Protein AF-A0A353F887-F1 (afdb_monomer_lite)

Radius of gyration: 24.6 Å; chains: 1; bounding box: 54×35×69 Å

Structure (mmCIF, N/CA/C/O backbone):
data_AF-A0A353F887-F1
#
_entry.id   AF-A0A353F887-F1
#
loop_
_atom_site.group_PDB
_atom_site.id
_atom_site.t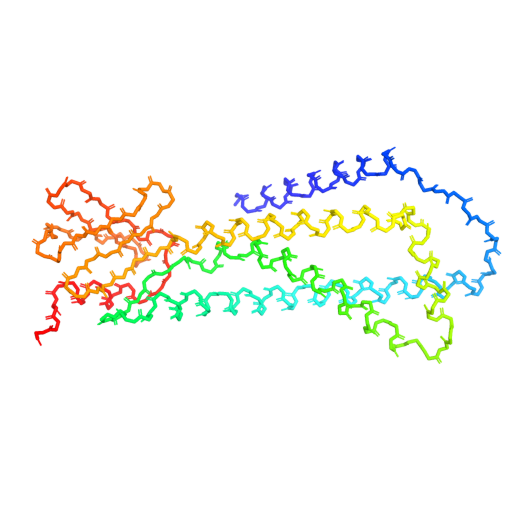ype_symbol
_atom_site.label_atom_id
_atom_site.label_alt_id
_atom_site.label_comp_id
_atom_site.label_asym_id
_atom_site.label_entity_id
_atom_site.label_seq_id
_atom_site.pdbx_PDB_ins_code
_atom_site.Cartn_x
_atom_site.Cartn_y
_atom_site.Cartn_z
_atom_site.occupancy
_atom_site.B_iso_or_equiv
_atom_site.auth_seq_id
_atom_site.auth_comp_id
_atom_site.auth_asym_id
_atom_site.auth_atom_id
_atom_site.pdbx_PDB_model_num
ATOM 1 N N . MET A 1 1 ? -15.665 11.748 -8.768 1.00 50.41 1 MET A N 1
ATOM 2 C CA . MET A 1 1 ? -15.030 12.959 -9.346 1.00 50.41 1 MET A CA 1
ATOM 3 C C . MET A 1 1 ? -13.673 13.249 -8.703 1.00 50.41 1 MET A C 1
ATOM 5 O O . MET A 1 1 ? -12.724 13.482 -9.437 1.00 50.41 1 MET A O 1
ATOM 9 N N . GLN A 1 2 ? -13.560 13.148 -7.373 1.00 61.44 2 GLN A N 1
ATOM 10 C CA . GLN A 1 2 ? -12.305 13.320 -6.625 1.00 61.44 2 GLN A CA 1
ATOM 11 C C . GLN A 1 2 ? -11.160 12.409 -7.107 1.00 61.44 2 GLN A C 1
ATOM 13 O O . GLN A 1 2 ? -10.093 12.909 -7.430 1.00 61.44 2 GLN A O 1
ATOM 18 N N . PHE A 1 3 ? -11.417 11.113 -7.309 1.00 49.72 3 PHE A N 1
ATOM 19 C CA . PHE A 1 3 ? -10.414 10.167 -7.823 1.00 49.72 3 PHE A CA 1
ATOM 20 C C . PHE A 1 3 ? -9.826 10.556 -9.196 1.00 49.72 3 PHE A C 1
ATOM 22 O O . PHE A 1 3 ? -8.629 10.440 -9.434 1.00 49.72 3 PHE A O 1
ATOM 29 N N . ILE A 1 4 ? -10.661 11.070 -10.108 1.00 66.38 4 ILE A N 1
ATOM 30 C CA . ILE A 1 4 ? -10.207 11.528 -11.432 1.00 66.38 4 ILE A CA 1
ATOM 31 C C . ILE A 1 4 ? -9.317 12.767 -11.281 1.00 66.38 4 ILE A C 1
ATOM 33 O O . ILE A 1 4 ? -8.284 12.864 -11.939 1.00 66.38 4 ILE A O 1
ATOM 37 N N . LEU A 1 5 ? -9.692 13.694 -10.396 1.00 72.25 5 LEU A N 1
ATOM 38 C CA . LEU A 1 5 ? -8.892 14.881 -10.095 1.00 72.25 5 LEU A CA 1
ATOM 39 C C . LEU A 1 5 ? -7.552 14.519 -9.446 1.00 72.25 5 LEU A C 1
ATOM 41 O O . LEU A 1 5 ? -6.541 15.104 -9.819 1.00 72.25 5 LEU A O 1
ATOM 45 N N . GLU A 1 6 ? -7.516 13.532 -8.551 1.00 55.97 6 GLU A N 1
ATOM 46 C CA . GLU A 1 6 ? -6.281 13.025 -7.939 1.00 55.97 6 GLU A CA 1
ATOM 47 C C . GLU A 1 6 ? -5.348 12.392 -8.980 1.00 55.97 6 GLU A C 1
ATOM 49 O O . GLU A 1 6 ? -4.155 12.692 -8.992 1.00 55.97 6 GLU A O 1
ATOM 54 N N . ILE A 1 7 ? -5.881 11.599 -9.920 1.00 60.25 7 ILE A N 1
ATOM 55 C CA . ILE A 1 7 ? -5.097 11.042 -11.035 1.00 60.25 7 ILE A CA 1
ATOM 56 C C . ILE A 1 7 ? -4.548 12.154 -11.933 1.00 60.25 7 ILE A C 1
ATOM 58 O O . ILE A 1 7 ? -3.373 12.126 -12.302 1.00 60.25 7 ILE A O 1
ATOM 62 N N . ILE A 1 8 ? -5.377 13.141 -12.283 1.00 69.38 8 ILE A N 1
ATOM 63 C CA . ILE A 1 8 ? -4.957 14.279 -13.109 1.00 69.38 8 ILE A CA 1
ATOM 64 C C . ILE A 1 8 ? -3.878 15.091 -12.383 1.00 69.38 8 ILE A C 1
ATOM 66 O O . ILE A 1 8 ? -2.863 15.434 -12.988 1.00 69.38 8 ILE A O 1
ATOM 70 N N . ALA A 1 9 ? -4.048 15.358 -11.087 1.00 68.56 9 ALA A N 1
ATOM 71 C CA . ALA A 1 9 ? -3.072 16.074 -10.274 1.00 68.56 9 ALA A CA 1
ATOM 72 C C . ALA A 1 9 ? -1.744 15.309 -10.184 1.00 68.56 9 ALA A C 1
ATOM 74 O O . ALA A 1 9 ? -0.689 15.893 -10.429 1.00 68.56 9 ALA A O 1
ATOM 75 N N . LEU A 1 10 ? -1.783 13.997 -9.928 1.00 64.12 10 LEU A N 1
ATOM 76 C CA . LEU A 1 10 ? -0.599 13.133 -9.942 1.00 64.12 10 LEU A CA 1
ATOM 77 C C . LEU A 1 10 ? 0.089 13.136 -11.310 1.00 64.12 10 LEU A C 1
ATOM 79 O O . LEU A 1 10 ? 1.316 13.199 -11.376 1.00 64.12 10 LEU A O 1
ATOM 83 N N . PHE A 1 11 ? -0.677 13.132 -12.403 1.00 61.31 11 PHE A N 1
ATOM 84 C CA . PHE A 1 11 ? -0.137 13.228 -13.757 1.00 61.31 11 PHE A CA 1
ATOM 85 C C . PHE A 1 11 ? 0.553 14.577 -14.010 1.00 61.31 11 PHE A C 1
ATOM 87 O O . PHE A 1 11 ? 1.660 14.605 -14.546 1.00 61.31 11 PHE A O 1
ATOM 94 N N . PHE A 1 12 ? -0.037 15.695 -13.578 1.00 66.19 12 PHE A N 1
ATOM 95 C CA . PHE A 1 12 ? 0.594 17.015 -13.682 1.00 66.19 12 PHE A CA 1
ATOM 96 C C . PHE A 1 12 ? 1.849 17.136 -12.816 1.00 66.19 12 PHE A C 1
ATOM 98 O O . PHE A 1 12 ? 2.869 17.625 -13.301 1.00 66.19 12 PHE A O 1
ATOM 105 N N . ILE A 1 13 ? 1.811 16.649 -11.572 1.00 70.31 13 ILE A N 1
ATOM 106 C CA . ILE A 1 13 ? 2.985 16.586 -10.690 1.00 70.31 13 ILE A CA 1
ATOM 107 C C . ILE A 1 13 ? 4.083 15.755 -11.356 1.00 70.31 13 ILE A C 1
ATOM 109 O O . ILE A 1 13 ? 5.229 16.193 -11.415 1.00 70.31 13 ILE A O 1
ATOM 113 N N . PHE A 1 14 ? 3.735 14.605 -11.936 1.00 69.94 14 PHE A N 1
ATOM 114 C CA . PHE A 1 14 ? 4.667 13.773 -12.688 1.00 69.94 14 PHE A CA 1
ATOM 115 C C . PHE A 1 14 ? 5.268 14.509 -13.893 1.00 69.94 14 PHE A C 1
ATOM 117 O O . PHE A 1 14 ? 6.478 14.435 -14.104 1.00 69.94 14 PHE A O 1
ATOM 124 N N . LEU A 1 15 ? 4.470 15.247 -14.671 1.00 59.62 15 LEU A N 1
ATOM 125 C CA . LEU A 1 15 ? 4.969 16.036 -15.802 1.00 59.62 15 LEU A CA 1
ATOM 126 C C . LEU A 1 15 ? 5.915 17.157 -15.357 1.00 59.62 15 LEU A C 1
ATOM 128 O O . LEU A 1 15 ? 6.979 17.324 -15.955 1.00 59.62 15 LEU A O 1
ATOM 132 N N . LEU A 1 16 ? 5.559 17.898 -14.304 1.00 68.31 16 LEU A N 1
ATOM 133 C CA . LEU A 1 16 ? 6.393 18.962 -13.739 1.00 68.31 16 LEU A CA 1
ATOM 134 C C . LEU A 1 16 ? 7.707 18.405 -13.201 1.00 68.31 16 LEU A C 1
ATOM 136 O O . LEU A 1 16 ? 8.778 18.928 -13.503 1.00 68.31 16 LEU A O 1
ATOM 140 N N . PHE A 1 17 ? 7.626 17.306 -12.459 1.00 62.53 17 PHE A N 1
ATOM 141 C CA . PHE A 1 17 ? 8.780 16.620 -11.911 1.00 62.53 17 PHE A CA 1
ATOM 142 C C . PHE A 1 17 ? 9.684 16.079 -13.024 1.00 62.53 17 PHE A C 1
ATOM 144 O O . PHE A 1 17 ? 10.882 16.345 -13.035 1.00 62.53 17 PHE A O 1
ATOM 151 N N . ARG A 1 18 ? 9.113 15.424 -14.042 1.00 58.19 18 ARG A N 1
ATOM 152 C CA . ARG A 1 18 ? 9.843 14.983 -15.237 1.00 58.19 18 ARG A CA 1
ATOM 153 C C . ARG A 1 18 ? 10.563 16.150 -15.912 1.00 58.19 18 ARG A C 1
ATOM 155 O O . ARG A 1 18 ? 11.731 16.017 -16.268 1.00 58.19 18 ARG A O 1
ATOM 162 N N . GLN A 1 19 ? 9.889 17.283 -16.085 1.00 64.44 19 GLN A N 1
ATOM 163 C CA . GLN A 1 19 ? 10.471 18.461 -16.724 1.00 64.44 19 GLN A CA 1
ATOM 164 C C . GLN A 1 19 ? 11.599 19.076 -15.883 1.00 64.44 19 GLN A C 1
ATOM 166 O O . GLN A 1 19 ? 12.626 19.471 -16.435 1.00 64.44 19 GLN A O 1
ATOM 171 N N . ALA A 1 20 ? 11.427 19.136 -14.561 1.00 63.69 20 ALA A N 1
ATOM 172 C CA . ALA A 1 20 ? 12.451 19.593 -13.628 1.00 63.69 20 ALA A CA 1
ATOM 173 C C . ALA A 1 20 ? 13.696 18.701 -13.696 1.00 63.69 20 ALA A C 1
ATOM 175 O O . ALA A 1 20 ? 14.810 19.211 -13.790 1.00 63.69 20 ALA A O 1
ATOM 176 N N . VAL A 1 21 ? 13.507 17.382 -13.750 1.00 55.22 21 VAL A N 1
ATOM 177 C CA . VAL A 1 21 ? 14.604 16.417 -13.862 1.00 55.22 21 VAL A CA 1
ATOM 178 C C . VAL A 1 21 ? 15.333 16.542 -15.203 1.00 55.22 21 VAL A C 1
ATOM 180 O O . VAL A 1 21 ? 16.558 16.595 -15.215 1.00 55.22 21 VAL A O 1
ATOM 183 N N . ILE A 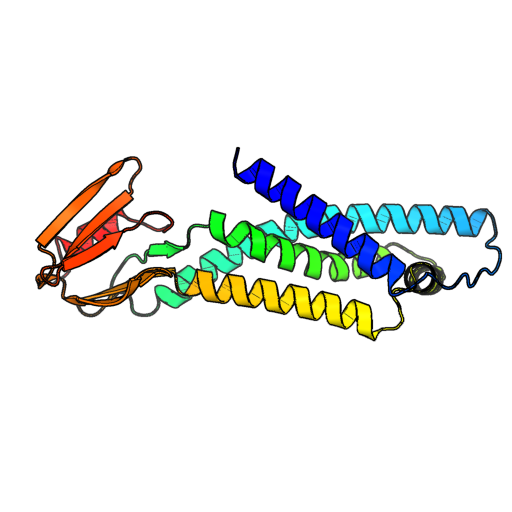1 22 ? 14.611 16.679 -16.323 1.00 59.19 22 ILE A N 1
ATOM 184 C CA . ILE A 1 22 ? 15.220 16.891 -17.652 1.00 59.19 22 ILE A CA 1
ATOM 185 C C . ILE A 1 22 ? 16.049 18.183 -17.689 1.00 59.19 22 ILE A C 1
ATOM 187 O O . ILE A 1 22 ? 17.116 18.214 -18.297 1.00 59.19 22 ILE A O 1
ATOM 191 N N . ARG A 1 23 ? 15.570 19.259 -17.051 1.00 61.72 23 ARG A N 1
ATOM 192 C CA . ARG A 1 23 ? 16.289 20.542 -16.999 1.00 61.72 23 ARG A CA 1
ATOM 193 C C . ARG A 1 23 ? 17.506 20.499 -16.083 1.00 61.72 23 ARG A C 1
ATOM 195 O O . ARG A 1 23 ? 18.534 21.067 -16.432 1.00 61.72 23 ARG A O 1
ATOM 202 N N . ALA A 1 24 ? 17.385 19.856 -14.926 1.00 59.06 24 ALA A N 1
ATOM 203 C CA . ALA A 1 24 ? 18.481 19.725 -13.973 1.00 59.06 24 ALA A CA 1
ATOM 204 C C . ALA A 1 24 ? 19.590 18.796 -14.496 1.00 59.06 24 ALA A C 1
ATOM 206 O O . ALA A 1 24 ? 20.756 18.986 -14.158 1.00 59.06 24 ALA A O 1
ATOM 207 N N . PHE A 1 25 ? 19.237 17.825 -15.345 1.00 51.94 25 PHE A N 1
ATOM 208 C CA . PHE A 1 25 ? 20.151 16.803 -15.854 1.00 51.94 25 PHE A CA 1
ATOM 209 C C . PHE A 1 25 ? 19.965 16.615 -17.365 1.00 51.94 25 PHE A C 1
ATOM 211 O O . PHE A 1 25 ? 19.293 15.675 -17.800 1.00 51.94 25 PHE A O 1
ATOM 218 N N . PRO A 1 26 ? 20.537 17.512 -18.190 1.00 54.22 26 PRO A N 1
ATOM 219 C CA . PRO A 1 26 ? 20.438 17.402 -19.637 1.00 54.22 26 PRO A CA 1
ATOM 220 C C . PRO A 1 26 ? 21.093 16.102 -20.114 1.00 54.22 26 PRO A C 1
ATOM 222 O O . PRO A 1 26 ? 22.211 15.765 -19.721 1.00 54.22 26 PRO A O 1
ATOM 225 N N . VAL A 1 27 ? 20.386 15.372 -20.979 1.00 53.34 27 VAL A N 1
ATOM 226 C CA . VAL A 1 27 ? 20.879 14.138 -21.599 1.00 53.34 27 VAL A CA 1
ATOM 227 C C . VAL A 1 27 ? 22.170 14.462 -22.350 1.00 53.34 27 VAL A C 1
ATOM 229 O O . VAL A 1 27 ? 22.150 15.223 -23.319 1.00 53.34 27 VAL A O 1
ATOM 232 N N . LYS A 1 28 ? 23.305 13.911 -21.906 1.00 53.56 28 LYS A N 1
ATOM 233 C CA . LYS A 1 28 ? 24.560 14.026 -22.655 1.00 53.56 28 LYS A CA 1
ATOM 234 C C . LYS A 1 28 ? 24.379 13.286 -23.976 1.00 53.56 28 LYS A C 1
ATOM 236 O O . LYS A 1 28 ? 24.110 12.089 -23.982 1.00 53.56 28 LYS A O 1
ATOM 241 N N . ALA A 1 29 ? 24.518 14.001 -25.087 1.00 50.59 29 ALA A N 1
ATOM 242 C CA . ALA A 1 29 ? 24.505 13.421 -26.421 1.00 50.59 29 ALA A CA 1
ATOM 243 C C . ALA A 1 29 ? 25.798 12.618 -26.646 1.00 50.59 29 ALA A C 1
ATOM 245 O O . ALA A 1 29 ? 26.725 13.081 -27.301 1.00 50.59 29 ALA A O 1
ATOM 246 N N . VAL A 1 30 ? 25.888 11.425 -26.061 1.00 52.69 30 VAL A N 1
ATOM 247 C CA . VAL A 1 30 ? 26.932 10.454 -26.398 1.00 52.69 30 VAL A CA 1
ATOM 248 C C . VAL A 1 30 ? 26.388 9.652 -27.575 1.00 52.69 30 VAL A C 1
ATOM 250 O O . VAL A 1 30 ? 25.671 8.671 -27.414 1.00 52.69 30 VAL A O 1
ATOM 253 N N . GLY A 1 31 ? 26.601 10.179 -28.778 1.00 52.19 31 GLY A N 1
ATOM 254 C CA . GLY A 1 31 ? 26.111 9.584 -30.014 1.00 52.19 31 GLY A CA 1
ATOM 255 C C . GLY A 1 31 ? 27.237 8.893 -30.760 1.00 52.19 31 GLY A C 1
ATOM 256 O O . GLY A 1 31 ? 27.893 9.529 -31.579 1.00 52.19 31 GLY A O 1
ATOM 257 N N . LEU A 1 32 ? 27.427 7.592 -30.537 1.00 57.34 32 LEU A N 1
ATOM 258 C CA . LEU A 1 32 ? 27.895 6.761 -31.643 1.00 57.34 32 LEU A CA 1
ATOM 259 C C . LEU A 1 32 ? 26.677 6.552 -32.557 1.00 57.34 32 LEU A C 1
ATOM 261 O O . LEU A 1 32 ? 25.612 6.181 -32.055 1.00 57.34 32 LEU A O 1
ATOM 265 N N . PRO A 1 33 ? 26.769 6.831 -33.867 1.00 61.47 33 PRO A N 1
ATOM 266 C CA . PRO A 1 33 ? 25.673 6.541 -34.777 1.00 61.47 33 PRO A CA 1
ATOM 267 C C . PRO A 1 33 ? 25.436 5.027 -34.778 1.00 61.47 33 PRO A C 1
ATOM 269 O O . PRO A 1 33 ? 26.279 4.250 -35.224 1.00 61.47 33 PRO A O 1
ATOM 272 N N . LEU A 1 34 ? 24.303 4.604 -34.220 1.00 64.38 34 LEU A N 1
ATOM 273 C CA . LEU A 1 34 ? 23.857 3.216 -34.280 1.00 64.38 34 LEU A CA 1
ATOM 274 C C . LEU A 1 34 ? 23.493 2.876 -35.728 1.00 64.38 34 LEU A C 1
ATOM 276 O O . LEU A 1 34 ? 22.884 3.691 -36.420 1.00 64.38 34 LEU A O 1
ATOM 280 N N . SER A 1 35 ? 23.808 1.656 -36.166 1.00 75.38 35 SER A N 1
ATOM 281 C CA . SER A 1 35 ? 23.261 1.130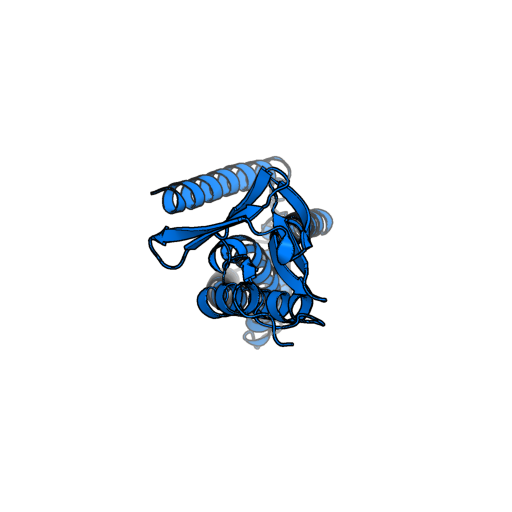 -37.420 1.00 75.38 35 SER A CA 1
ATOM 282 C C . SER A 1 35 ? 21.728 1.051 -37.360 1.00 75.38 35 SER A C 1
ATOM 284 O O . SER A 1 35 ? 21.131 0.992 -36.274 1.00 75.38 35 SER A O 1
ATOM 286 N N . ASP A 1 36 ? 21.073 1.010 -38.521 1.00 76.81 36 ASP A N 1
ATOM 287 C CA . ASP A 1 36 ? 19.611 0.893 -38.608 1.00 76.81 36 ASP A CA 1
ATOM 288 C C . ASP A 1 36 ? 19.091 -0.366 -37.892 1.00 76.81 36 ASP A C 1
ATOM 290 O O . ASP A 1 36 ? 18.119 -0.298 -37.130 1.00 76.81 36 ASP A O 1
ATOM 294 N N . ASP A 1 37 ? 19.806 -1.487 -38.027 1.00 74.75 37 ASP A N 1
ATOM 295 C CA . ASP A 1 37 ? 19.490 -2.753 -37.352 1.00 74.75 37 ASP A CA 1
ATOM 296 C C . ASP A 1 37 ? 19.568 -2.630 -35.825 1.00 74.75 37 ASP A C 1
ATOM 298 O O . ASP A 1 37 ? 18.673 -3.081 -35.101 1.00 74.75 37 ASP A O 1
ATOM 302 N N . SER A 1 38 ? 20.597 -1.946 -35.320 1.00 70.50 38 SER A N 1
ATOM 303 C CA . SER A 1 38 ? 20.768 -1.700 -33.883 1.00 70.50 38 SER A CA 1
ATOM 304 C C . SER A 1 38 ? 19.668 -0.786 -33.338 1.00 70.50 38 SER A C 1
ATOM 306 O O . SER A 1 38 ? 19.158 -0.989 -32.233 1.00 70.50 38 SER A O 1
ATOM 308 N N . THR A 1 39 ? 19.238 0.192 -34.135 1.00 72.12 39 THR A N 1
ATOM 309 C CA . THR A 1 39 ? 18.142 1.102 -33.785 1.00 72.12 39 THR A CA 1
ATOM 310 C C . THR A 1 39 ? 16.797 0.372 -33.729 1.00 72.12 39 THR A C 1
ATOM 312 O O . THR A 1 39 ? 15.997 0.600 -32.813 1.00 72.12 39 THR A O 1
ATOM 315 N N . LEU A 1 40 ? 16.533 -0.533 -34.675 1.00 77.25 40 LEU A N 1
ATOM 316 C CA . LEU A 1 40 ? 15.334 -1.376 -34.681 1.00 77.25 40 LEU A CA 1
ATOM 317 C C . LEU A 1 40 ? 15.311 -2.344 -33.492 1.00 77.25 40 LEU A C 1
ATOM 319 O O . LEU A 1 40 ? 14.284 -2.459 -32.811 1.00 77.25 40 LEU A O 1
ATOM 323 N N . ALA A 1 41 ? 16.444 -2.977 -33.186 1.00 75.19 41 ALA A N 1
ATOM 324 C CA . ALA A 1 41 ? 16.591 -3.847 -32.024 1.00 75.19 41 ALA A CA 1
ATOM 325 C C . ALA A 1 41 ? 16.351 -3.087 -30.707 1.00 75.19 41 ALA A C 1
ATOM 327 O O . ALA A 1 41 ? 15.577 -3.545 -29.860 1.00 75.19 41 ALA A O 1
ATOM 328 N N . LEU A 1 42 ? 16.901 -1.875 -30.569 1.00 74.25 42 LEU A N 1
ATOM 329 C CA . LEU A 1 42 ? 16.682 -1.014 -29.406 1.00 74.25 42 LEU A CA 1
ATOM 330 C C . LEU A 1 42 ? 15.212 -0.586 -29.259 1.00 74.25 42 LEU A C 1
ATOM 332 O O . LEU A 1 42 ? 14.670 -0.587 -28.150 1.00 74.25 42 LEU A O 1
ATOM 336 N N . LYS A 1 43 ? 14.521 -0.250 -30.358 1.00 76.50 43 LYS A N 1
ATOM 337 C CA . LYS A 1 43 ? 13.075 0.050 -30.334 1.00 76.50 43 LYS A CA 1
ATOM 338 C C . LYS A 1 43 ? 12.262 -1.154 -29.850 1.00 76.50 43 LYS A C 1
ATOM 340 O O . LYS A 1 43 ? 11.382 -0.993 -29.001 1.00 76.50 43 LYS A O 1
ATOM 345 N N . LYS A 1 44 ? 12.571 -2.357 -30.346 1.00 81.44 44 LYS A N 1
ATOM 346 C CA . LYS A 1 44 ? 11.916 -3.608 -29.929 1.00 81.44 44 LYS A CA 1
ATOM 347 C C . LYS A 1 44 ? 12.155 -3.895 -28.445 1.00 81.44 44 LYS A C 1
ATOM 349 O O . LYS A 1 44 ? 11.198 -4.176 -27.723 1.00 81.44 44 LYS A O 1
ATOM 354 N N . TYR A 1 45 ? 13.396 -3.743 -27.985 1.00 80.75 45 TYR A N 1
ATOM 355 C CA . TYR A 1 45 ? 13.779 -3.874 -26.579 1.00 80.75 45 TYR A CA 1
ATOM 356 C C . TYR A 1 45 ? 12.984 -2.923 -25.675 1.00 80.75 45 TYR A C 1
ATOM 358 O O . TYR A 1 45 ? 12.351 -3.356 -24.713 1.00 80.75 45 TYR A O 1
ATOM 366 N N . ARG A 1 46 ? 12.939 -1.631 -26.026 1.00 76.88 46 ARG A N 1
ATOM 367 C CA . ARG A 1 46 ? 12.208 -0.599 -25.272 1.00 76.88 46 ARG A CA 1
ATOM 368 C C . ARG A 1 46 ? 10.709 -0.882 -25.207 1.00 76.88 46 ARG A C 1
ATOM 370 O O . ARG A 1 46 ? 10.109 -0.734 -24.145 1.00 76.88 46 ARG A O 1
ATOM 377 N N . ARG A 1 47 ? 10.102 -1.302 -26.321 1.00 79.50 47 ARG A N 1
ATOM 378 C CA . ARG A 1 47 ? 8.673 -1.641 -26.364 1.00 79.50 47 ARG A CA 1
ATOM 379 C C . ARG A 1 47 ? 8.359 -2.833 -25.464 1.00 79.50 47 ARG A C 1
ATOM 381 O O . ARG A 1 47 ? 7.388 -2.775 -24.717 1.00 79.50 47 ARG A O 1
ATOM 388 N N . ARG A 1 48 ? 9.183 -3.884 -25.504 1.00 84.44 48 ARG A N 1
ATOM 389 C CA . ARG A 1 48 ? 9.009 -5.068 -24.654 1.00 84.44 48 ARG A CA 1
ATOM 390 C C . ARG A 1 48 ? 9.174 -4.726 -23.176 1.00 84.44 48 ARG A C 1
ATOM 392 O O . ARG A 1 48 ? 8.297 -5.080 -22.396 1.00 84.44 48 ARG A O 1
ATOM 399 N N . TYR A 1 49 ? 10.219 -3.976 -22.817 1.00 83.38 49 TYR A N 1
ATOM 400 C CA . TYR A 1 49 ? 10.394 -3.464 -21.456 1.00 83.38 49 TYR A CA 1
ATOM 401 C C . TYR A 1 49 ? 9.156 -2.708 -20.976 1.00 83.38 49 TYR A C 1
ATOM 403 O O . TYR A 1 49 ? 8.661 -2.975 -19.890 1.00 83.38 49 TYR A O 1
ATOM 411 N N . LEU A 1 50 ? 8.641 -1.781 -21.789 1.00 82.00 50 LEU A N 1
ATOM 412 C CA . LEU A 1 50 ? 7.504 -0.949 -21.409 1.00 82.00 50 LEU A CA 1
ATOM 413 C C . LEU A 1 50 ? 6.230 -1.778 -21.207 1.00 82.00 50 LEU A C 1
ATOM 415 O O . LEU A 1 50 ? 5.509 -1.540 -20.244 1.00 82.00 50 LEU A O 1
ATOM 419 N N . ILE A 1 51 ? 5.979 -2.771 -22.067 1.00 85.19 51 ILE A N 1
ATOM 420 C CA . ILE A 1 51 ? 4.860 -3.707 -21.893 1.00 85.19 51 ILE A CA 1
ATOM 421 C C . ILE A 1 51 ? 5.022 -4.474 -20.579 1.00 85.19 51 ILE A C 1
ATOM 423 O O . ILE A 1 51 ? 4.114 -4.434 -19.756 1.00 85.19 51 ILE A O 1
ATOM 427 N N . LEU A 1 52 ? 6.188 -5.094 -20.357 1.00 86.06 52 LEU A N 1
ATOM 428 C CA . LEU A 1 52 ? 6.480 -5.844 -19.133 1.00 86.06 52 LEU A CA 1
ATOM 429 C C . LEU A 1 52 ? 6.332 -4.970 -17.883 1.00 86.06 52 LEU A C 1
ATOM 431 O O . LEU A 1 52 ? 5.763 -5.418 -16.891 1.00 86.06 52 LEU A O 1
ATOM 435 N N . PHE A 1 53 ? 6.789 -3.719 -17.949 1.00 87.25 53 PHE A N 1
ATOM 436 C CA . PHE A 1 53 ? 6.721 -2.745 -16.863 1.00 87.25 53 PHE A CA 1
ATOM 437 C C . PHE A 1 53 ? 5.288 -2.404 -16.487 1.00 87.25 53 PHE A C 1
ATOM 439 O O . PHE A 1 53 ? 4.932 -2.510 -15.317 1.00 87.25 53 PHE A O 1
ATOM 446 N N . TRP A 1 54 ? 4.448 -2.059 -17.462 1.00 87.31 54 TRP A N 1
ATOM 447 C CA . TRP A 1 54 ? 3.047 -1.750 -17.187 1.00 87.31 54 TRP A CA 1
ATOM 448 C C . TRP A 1 54 ? 2.279 -2.971 -16.682 1.00 87.31 54 TRP A C 1
ATOM 450 O O . TRP A 1 54 ? 1.543 -2.861 -15.705 1.00 87.31 54 TRP A O 1
ATOM 460 N N . THR A 1 55 ? 2.478 -4.143 -17.294 1.00 91.06 55 THR A N 1
ATOM 461 C CA . THR A 1 55 ? 1.784 -5.363 -16.862 1.00 91.06 55 THR A CA 1
ATOM 462 C C . THR A 1 55 ? 2.230 -5.807 -15.473 1.00 91.06 55 THR A C 1
ATOM 464 O O . THR A 1 55 ? 1.391 -6.086 -14.624 1.00 91.06 55 THR A O 1
ATOM 467 N N . SER A 1 56 ? 3.541 -5.846 -15.213 1.00 92.19 56 SER A N 1
ATOM 468 C CA . SER A 1 56 ? 4.062 -6.271 -13.911 1.00 92.19 56 SER A CA 1
ATOM 469 C C . SER A 1 56 ? 3.758 -5.253 -12.822 1.00 92.19 56 SER A C 1
ATOM 471 O O . SER A 1 56 ? 3.382 -5.667 -11.735 1.00 92.19 56 SER A O 1
ATOM 473 N N . GLY A 1 57 ? 3.846 -3.951 -13.111 1.00 89.19 57 GLY A N 1
ATOM 474 C CA . GLY A 1 57 ? 3.504 -2.887 -12.171 1.00 89.19 57 GLY A CA 1
ATOM 475 C C . GLY A 1 57 ? 2.073 -3.027 -11.663 1.00 89.19 57 GLY A C 1
ATOM 476 O O . GLY A 1 57 ? 1.869 -3.134 -10.461 1.00 89.19 57 GLY A O 1
ATOM 477 N N . ILE A 1 58 ? 1.095 -3.142 -12.569 1.00 92.31 58 ILE A N 1
ATOM 478 C CA . ILE A 1 58 ? -0.324 -3.309 -12.207 1.00 92.31 58 ILE A CA 1
ATOM 479 C C . ILE A 1 58 ? -0.547 -4.588 -11.388 1.00 92.31 58 ILE A C 1
ATOM 481 O O . ILE A 1 58 ? -1.192 -4.548 -10.339 1.00 92.31 58 ILE A O 1
ATOM 485 N N . VAL A 1 59 ? -0.006 -5.718 -11.852 1.00 96.25 59 VAL A N 1
ATOM 486 C CA . VAL A 1 59 ? -0.180 -7.019 -11.188 1.00 96.25 59 VAL A CA 1
ATOM 487 C C . VAL A 1 59 ? 0.447 -7.013 -9.792 1.00 96.25 59 VAL A C 1
ATOM 489 O O . VAL A 1 59 ? -0.194 -7.417 -8.825 1.00 96.25 59 VAL A O 1
ATOM 492 N N . LEU A 1 60 ? 1.677 -6.512 -9.664 1.00 96.00 60 LEU A N 1
ATOM 493 C CA . LEU A 1 60 ? 2.374 -6.418 -8.383 1.00 96.00 60 LEU A CA 1
ATOM 494 C C . LEU A 1 60 ? 1.662 -5.460 -7.431 1.00 96.00 60 LEU A C 1
ATOM 496 O O . LEU A 1 60 ? 1.497 -5.804 -6.268 1.00 96.00 60 LEU A O 1
ATOM 500 N N . SER A 1 61 ? 1.186 -4.305 -7.901 1.00 95.56 61 SER A N 1
ATOM 501 C CA . SER A 1 61 ? 0.418 -3.370 -7.071 1.00 95.56 61 SER A CA 1
ATOM 502 C C . SER A 1 61 ? -0.837 -4.010 -6.490 1.00 95.56 61 SER A C 1
ATOM 504 O O . SER A 1 61 ? -1.111 -3.844 -5.304 1.00 95.56 61 SER A O 1
ATOM 506 N N . PHE A 1 62 ? -1.568 -4.790 -7.288 1.00 94.88 62 PHE A N 1
ATOM 507 C CA . PHE A 1 62 ? -2.737 -5.520 -6.803 1.00 94.88 62 PHE A CA 1
ATOM 508 C C . PHE A 1 62 ? -2.369 -6.519 -5.694 1.00 94.88 62 PHE A C 1
ATOM 510 O O . PHE A 1 62 ? -2.979 -6.504 -4.625 1.00 94.88 62 PHE A O 1
ATOM 517 N N . PHE A 1 63 ? -1.337 -7.341 -5.905 1.00 97.06 63 PHE A N 1
ATOM 518 C CA . PHE A 1 63 ? -0.895 -8.309 -4.896 1.00 97.06 63 PHE A CA 1
ATOM 519 C C . PHE A 1 63 ? -0.333 -7.650 -3.634 1.00 97.06 63 PHE A C 1
ATOM 521 O O . PHE A 1 63 ? -0.594 -8.129 -2.534 1.00 97.06 63 PHE A O 1
ATOM 528 N N . ILE A 1 64 ? 0.397 -6.543 -3.772 1.00 96.62 64 ILE A N 1
ATOM 529 C CA . ILE A 1 64 ? 0.922 -5.773 -2.639 1.00 96.62 64 ILE A CA 1
ATOM 530 C C . ILE A 1 64 ? -0.222 -5.191 -1.818 1.00 96.62 64 ILE A C 1
ATOM 532 O O . ILE A 1 64 ? -0.183 -5.286 -0.600 1.00 96.62 64 ILE A O 1
ATOM 536 N N . MET A 1 65 ? -1.255 -4.637 -2.457 1.00 95.62 65 MET A N 1
ATOM 537 C CA . MET A 1 65 ? -2.429 -4.121 -1.751 1.00 95.62 65 MET A CA 1
ATOM 538 C C . MET A 1 65 ? -3.104 -5.219 -0.916 1.00 95.62 65 MET A C 1
ATOM 540 O O . MET A 1 65 ? -3.370 -5.008 0.265 1.00 95.62 65 MET A O 1
ATOM 544 N N . LEU A 1 66 ? -3.334 -6.400 -1.507 1.00 95.00 66 LEU A N 1
ATOM 545 C CA . LEU A 1 66 ? -3.911 -7.543 -0.789 1.00 95.00 66 LEU A CA 1
ATOM 546 C C . LEU A 1 66 ? -3.010 -8.007 0.361 1.00 95.00 66 LEU A C 1
ATOM 548 O O . LEU A 1 66 ? -3.489 -8.200 1.475 1.00 95.00 66 LEU A O 1
ATOM 552 N N . GLY A 1 67 ? -1.709 -8.148 0.102 1.00 95.81 67 GLY A N 1
ATOM 553 C CA . GLY A 1 67 ? -0.739 -8.590 1.100 1.00 95.81 67 GLY A CA 1
ATOM 554 C C . GLY A 1 67 ? -0.574 -7.604 2.256 1.00 95.81 67 GLY A C 1
ATOM 555 O O . GLY A 1 67 ? -0.475 -8.029 3.399 1.00 95.81 67 GLY A O 1
ATOM 556 N N . LEU A 1 68 ? -0.584 -6.296 1.984 1.00 95.69 68 LEU A N 1
ATOM 557 C CA . LEU A 1 68 ? -0.510 -5.255 3.012 1.00 95.69 68 LEU A CA 1
ATOM 558 C C . LEU A 1 68 ? -1.755 -5.238 3.891 1.00 95.69 68 LEU A C 1
ATOM 560 O O . LEU A 1 68 ? -1.627 -5.155 5.107 1.00 95.69 68 LEU A O 1
ATOM 564 N N . HIS A 1 69 ? -2.940 -5.335 3.288 1.00 94.56 69 HIS A N 1
ATOM 565 C CA . HIS A 1 69 ? -4.187 -5.386 4.043 1.00 94.56 69 HIS A CA 1
ATOM 566 C C . HIS A 1 69 ? -4.223 -6.605 4.973 1.00 94.56 69 HIS A C 1
ATOM 568 O O . HIS A 1 69 ? -4.517 -6.480 6.158 1.00 94.56 69 HIS A O 1
ATOM 574 N N . GLU A 1 70 ? -3.861 -7.777 4.448 1.00 93.62 70 GLU A N 1
ATOM 575 C CA . GLU A 1 70 ? -3.779 -9.013 5.229 1.00 93.62 70 GLU A CA 1
ATOM 576 C C . GLU A 1 70 ? -2.726 -8.917 6.343 1.00 93.62 70 GLU A C 1
ATOM 578 O O . GLU A 1 70 ? -2.987 -9.279 7.488 1.00 93.62 70 GLU A O 1
ATOM 583 N N . LEU A 1 71 ? -1.550 -8.357 6.042 1.00 94.50 71 LEU A N 1
ATOM 584 C CA . LEU A 1 71 ? -0.506 -8.114 7.035 1.00 94.50 71 LEU A CA 1
ATOM 585 C C . LEU A 1 71 ? -1.000 -7.181 8.148 1.00 94.50 71 LEU A C 1
ATOM 587 O O . LEU A 1 71 ? -0.778 -7.462 9.324 1.00 94.50 71 LEU A O 1
ATOM 591 N N . PHE A 1 72 ? -1.675 -6.084 7.799 1.00 94.06 72 PHE A N 1
ATOM 592 C CA . PHE A 1 72 ? -2.220 -5.140 8.775 1.00 94.06 72 PHE A CA 1
ATOM 593 C C . PHE A 1 72 ? -3.267 -5.814 9.655 1.00 94.06 72 PHE A C 1
ATOM 595 O O . PHE A 1 72 ? -3.244 -5.619 10.870 1.00 94.06 72 PHE A O 1
ATOM 602 N N . TYR A 1 73 ? -4.126 -6.650 9.070 1.00 92.31 73 TYR A N 1
ATOM 603 C CA . TYR A 1 73 ? -5.113 -7.418 9.818 1.00 92.31 73 TYR A CA 1
ATOM 604 C C . TYR A 1 73 ? -4.434 -8.349 10.826 1.00 92.31 73 TYR A C 1
ATOM 606 O O . TYR A 1 73 ? -4.721 -8.277 12.017 1.00 92.31 73 TYR A O 1
ATOM 614 N N . GLN A 1 74 ? -3.467 -9.159 10.387 1.00 92.31 74 GLN A N 1
ATOM 615 C CA . GLN A 1 74 ? -2.760 -10.108 11.255 1.00 92.31 74 GLN A CA 1
ATOM 616 C C . GLN A 1 74 ? -1.974 -9.425 12.381 1.00 92.31 74 GLN A C 1
ATOM 618 O O . GLN A 1 74 ? -1.944 -9.927 13.507 1.00 92.31 74 GLN A O 1
ATOM 623 N N . LEU A 1 75 ? -1.344 -8.282 12.099 1.00 92.19 75 LEU A N 1
ATOM 624 C CA . LEU A 1 75 ? -0.586 -7.532 13.101 1.00 92.19 75 LEU A CA 1
ATOM 625 C C . LEU A 1 75 ? -1.491 -6.980 14.208 1.00 92.19 75 LEU A C 1
ATOM 627 O O . LEU A 1 75 ? -1.131 -7.081 15.381 1.00 92.19 75 LEU A O 1
ATOM 631 N N . HIS A 1 76 ? -2.667 -6.453 13.857 1.00 91.44 76 HIS A N 1
ATOM 632 C CA . HIS A 1 76 ? -3.604 -5.890 14.833 1.00 91.44 76 HIS A CA 1
ATOM 633 C C . HIS A 1 76 ? -4.485 -6.948 15.513 1.00 91.44 76 HIS A C 1
ATOM 635 O O . HIS A 1 76 ? -4.818 -6.799 16.687 1.00 91.44 76 HIS A O 1
ATOM 641 N N . ALA A 1 77 ? -4.807 -8.045 14.822 1.00 88.38 77 ALA A N 1
ATOM 642 C CA . ALA A 1 77 ? -5.531 -9.188 15.385 1.00 88.38 77 ALA A CA 1
ATOM 643 C C . ALA A 1 77 ? -4.713 -9.966 16.426 1.00 88.38 77 ALA A C 1
ATOM 645 O O . ALA A 1 77 ? -5.251 -10.768 17.191 1.00 88.38 77 ALA A O 1
ATOM 646 N N . ARG A 1 78 ? -3.396 -9.742 16.499 1.00 86.00 78 ARG A N 1
ATOM 647 C CA . ARG A 1 78 ? -2.553 -10.405 17.491 1.00 86.00 78 ARG A CA 1
ATOM 648 C C . ARG A 1 78 ? -2.951 -9.969 18.906 1.00 86.00 78 ARG A C 1
ATOM 650 O O . ARG A 1 78 ? -2.653 -8.859 19.345 1.00 86.00 78 ARG A O 1
ATOM 657 N N . GLY A 1 79 ? -3.598 -10.877 19.636 1.00 75.12 79 GLY A N 1
ATOM 658 C CA . GLY A 1 79 ? -4.087 -10.627 20.993 1.00 75.12 79 GLY A CA 1
ATOM 659 C C . GLY A 1 79 ? -5.335 -9.745 21.042 1.00 75.12 79 GLY A C 1
ATOM 660 O O . GLY A 1 79 ? -5.508 -9.023 22.021 1.00 75.12 79 GLY A O 1
ATOM 661 N N . SER A 1 80 ? -6.151 -9.731 19.984 1.00 83.38 80 SER A N 1
ATOM 662 C CA . SER A 1 80 ? -7.520 -9.218 20.054 1.00 83.38 80 SER A CA 1
ATOM 663 C C . SER A 1 80 ? -8.473 -10.308 20.550 1.00 83.38 80 SER A C 1
ATOM 665 O O . SER A 1 80 ? -8.281 -11.491 20.273 1.00 83.38 80 SER A O 1
ATOM 667 N N . GLU A 1 81 ? -9.527 -9.912 21.257 1.00 73.12 81 GLU A N 1
ATOM 668 C CA . GLU A 1 81 ? -10.587 -10.818 21.741 1.00 73.12 81 GLU A CA 1
ATOM 669 C C . GLU A 1 81 ? -11.667 -11.084 20.678 1.00 73.12 81 GLU A C 1
ATOM 671 O O . GLU A 1 81 ? -12.714 -11.668 20.948 1.00 73.12 81 GLU A O 1
ATOM 676 N N . GLY A 1 82 ? -11.437 -10.643 19.444 1.00 74.50 82 GLY A N 1
ATOM 677 C CA . GLY A 1 82 ? -12.390 -10.789 18.360 1.00 74.50 82 GLY A CA 1
ATOM 678 C C . GLY A 1 82 ? -11.961 -10.046 17.109 1.00 74.50 82 GLY A C 1
ATOM 679 O O . GLY A 1 82 ? -10.771 -9.803 16.882 1.00 74.50 82 GLY A O 1
ATOM 680 N N . ASN A 1 83 ? -12.960 -9.696 16.301 1.00 82.75 83 ASN A N 1
ATOM 681 C CA . ASN A 1 83 ? -12.747 -8.999 15.046 1.00 82.75 83 ASN A CA 1
ATOM 682 C C . ASN A 1 83 ? -12.059 -7.654 15.264 1.00 82.75 83 ASN A C 1
ATOM 684 O O . ASN A 1 83 ? -12.297 -6.956 16.250 1.00 82.75 83 ASN A O 1
ATOM 688 N N . VAL A 1 84 ? -11.185 -7.323 14.325 1.00 91.69 84 VAL A N 1
ATOM 689 C CA . VAL A 1 84 ? -10.432 -6.077 14.302 1.00 91.69 84 VAL A CA 1
ATOM 690 C C . VAL A 1 84 ? -10.910 -5.264 13.122 1.00 91.69 84 VAL A C 1
ATOM 692 O O . VAL A 1 84 ? -11.139 -5.807 12.040 1.00 91.69 84 VAL A O 1
ATOM 695 N N . LEU A 1 85 ? -11.055 -3.966 13.345 1.00 93.25 85 LEU A N 1
ATOM 696 C CA . LEU A 1 85 ? -11.273 -3.009 12.280 1.00 93.25 85 LEU A CA 1
ATOM 697 C C . LEU A 1 85 ? -9.929 -2.367 11.956 1.00 93.25 85 LEU A C 1
ATOM 699 O O . LEU A 1 85 ? -9.237 -1.881 12.848 1.00 93.25 85 LEU A O 1
ATOM 703 N N . ILE A 1 86 ? -9.539 -2.399 10.693 1.00 93.88 86 ILE A N 1
ATOM 704 C CA . ILE A 1 86 ? -8.301 -1.791 10.196 1.00 93.88 86 ILE A CA 1
ATOM 705 C C . ILE A 1 86 ? -8.637 -0.815 9.081 1.00 93.88 86 ILE A C 1
ATOM 707 O O . ILE A 1 86 ? -9.787 -0.709 8.681 1.00 93.88 86 ILE A O 1
ATOM 711 N N . ILE A 1 87 ? -7.650 -0.105 8.556 1.00 92.81 87 ILE A N 1
ATOM 712 C CA . ILE A 1 87 ? -7.835 0.754 7.390 1.00 92.81 87 ILE A CA 1
ATOM 713 C C . ILE A 1 87 ? -8.486 0.032 6.194 1.00 92.81 87 ILE A C 1
ATOM 715 O O . ILE A 1 87 ? -8.147 -1.107 5.870 1.00 92.81 87 ILE A O 1
ATOM 719 N N . GLU A 1 88 ? -9.372 0.727 5.480 1.00 91.19 88 GLU A N 1
ATOM 720 C CA . GLU A 1 88 ? -9.919 0.244 4.215 1.00 91.19 88 GLU A CA 1
ATOM 721 C C . GLU A 1 88 ? -8.854 -0.034 3.144 1.00 91.19 88 GLU A C 1
ATOM 723 O O . GLU A 1 88 ? -7.870 0.690 2.964 1.00 91.19 88 GLU A O 1
ATOM 728 N N . ARG A 1 89 ? -9.119 -1.054 2.319 1.00 88.94 89 ARG A N 1
ATOM 729 C CA . ARG A 1 89 ? -8.264 -1.435 1.179 1.00 88.94 89 ARG A CA 1
ATOM 730 C C . ARG A 1 89 ? -8.014 -0.288 0.202 1.00 88.94 89 ARG A C 1
ATOM 732 O O . ARG A 1 89 ? -6.934 -0.199 -0.378 1.00 88.94 89 ARG A O 1
ATOM 739 N N . THR A 1 90 ? -9.006 0.576 0.004 1.00 88.56 90 THR A N 1
ATOM 740 C CA . THR A 1 90 ? -8.947 1.727 -0.910 1.00 88.56 90 THR A CA 1
ATOM 741 C C . THR A 1 90 ? -7.834 2.701 -0.521 1.00 88.56 90 THR A C 1
ATOM 743 O O . THR A 1 90 ? -7.130 3.202 -1.398 1.00 88.56 90 THR A O 1
ATOM 746 N N . ALA A 1 91 ? -7.587 2.896 0.775 1.00 88.50 91 ALA A N 1
ATOM 747 C CA . ALA A 1 91 ? -6.520 3.762 1.272 1.00 88.50 91 ALA A CA 1
ATOM 748 C C . ALA A 1 91 ? -5.109 3.179 1.048 1.00 88.50 91 ALA A C 1
ATOM 750 O O . ALA A 1 91 ? -4.124 3.919 1.009 1.00 88.50 91 ALA A O 1
ATOM 751 N N . LEU A 1 92 ? -4.995 1.864 0.822 1.00 92.69 92 LEU A N 1
ATOM 752 C CA . LEU A 1 92 ? -3.732 1.194 0.490 1.00 92.69 92 LEU A CA 1
ATOM 753 C C . LEU A 1 92 ? -3.392 1.253 -1.009 1.00 92.69 92 LEU A C 1
ATOM 755 O O . LEU A 1 92 ? -2.295 0.859 -1.406 1.00 92.69 92 LEU A O 1
ATOM 759 N N . TYR A 1 93 ? -4.292 1.771 -1.850 1.00 91.75 93 TYR A N 1
ATOM 760 C CA . TYR A 1 93 ? -4.126 1.781 -3.304 1.00 91.75 93 TYR A CA 1
ATOM 761 C C . TYR A 1 93 ? -2.891 2.569 -3.760 1.00 91.75 93 TYR A C 1
ATOM 763 O O . TYR A 1 93 ? -2.069 2.055 -4.519 1.00 91.75 93 TYR A O 1
ATOM 771 N N . ILE A 1 94 ? -2.722 3.802 -3.272 1.00 89.75 94 ILE A N 1
ATOM 772 C CA . ILE A 1 94 ? -1.596 4.667 -3.657 1.00 89.75 94 ILE A CA 1
ATOM 773 C C . ILE A 1 94 ? -0.241 4.072 -3.234 1.00 89.75 94 ILE A C 1
ATOM 775 O O . ILE A 1 94 ? 0.622 3.924 -4.107 1.00 89.75 94 ILE A O 1
ATOM 779 N N . PRO A 1 95 ? -0.011 3.689 -1.959 1.00 92.69 95 PRO A N 1
ATOM 780 C CA . PRO A 1 95 ? 1.269 3.094 -1.584 1.00 92.69 95 PRO A CA 1
ATOM 781 C C . PRO A 1 95 ? 1.527 1.769 -2.318 1.00 92.69 95 PRO A C 1
ATOM 783 O O . PRO A 1 95 ? 2.659 1.518 -2.733 1.00 92.69 95 PRO A O 1
ATOM 786 N N . ALA A 1 96 ? 0.495 0.958 -2.573 1.00 94.75 96 ALA A N 1
ATOM 787 C CA . ALA A 1 96 ? 0.639 -0.271 -3.349 1.00 94.75 96 ALA A CA 1
ATOM 788 C C . ALA A 1 96 ? 0.986 -0.016 -4.828 1.00 94.75 96 ALA A C 1
ATOM 790 O O . ALA A 1 96 ? 1.786 -0.756 -5.408 1.00 94.75 96 ALA A O 1
ATOM 791 N N . ILE A 1 97 ? 0.454 1.046 -5.446 1.00 92.69 97 ILE A N 1
ATOM 792 C CA . ILE A 1 97 ? 0.877 1.492 -6.782 1.00 92.69 97 ILE A CA 1
ATOM 793 C C . ILE A 1 97 ? 2.360 1.826 -6.786 1.00 92.69 97 ILE A C 1
ATOM 795 O O . ILE A 1 97 ? 3.108 1.280 -7.595 1.00 92.69 97 ILE A O 1
ATOM 799 N N . ILE A 1 98 ? 2.797 2.690 -5.870 1.00 89.69 98 ILE A N 1
ATOM 800 C CA . ILE A 1 98 ? 4.191 3.138 -5.827 1.00 89.69 98 ILE A CA 1
ATOM 801 C C . ILE A 1 98 ? 5.123 1.929 -5.675 1.00 89.69 98 ILE A C 1
ATOM 803 O O . ILE A 1 98 ? 6.038 1.750 -6.480 1.00 89.69 98 ILE A O 1
ATOM 807 N N . LEU A 1 99 ? 4.854 1.053 -4.703 1.00 92.00 99 LEU A N 1
ATOM 808 C CA . LEU A 1 99 ? 5.670 -0.137 -4.456 1.00 92.00 99 LEU A CA 1
ATOM 809 C C . LEU A 1 99 ? 5.623 -1.142 -5.614 1.00 92.00 99 LEU A C 1
ATOM 811 O O . LEU A 1 99 ? 6.660 -1.683 -5.998 1.00 92.00 99 LEU A O 1
ATOM 815 N N . GLY A 1 100 ? 4.450 -1.371 -6.207 1.00 93.12 100 GLY A N 1
ATOM 816 C CA . GLY A 1 100 ? 4.297 -2.309 -7.318 1.00 93.12 100 GLY A CA 1
ATOM 817 C C . GLY A 1 100 ? 5.008 -1.852 -8.585 1.00 93.12 100 GLY A C 1
ATOM 818 O O . GLY A 1 100 ? 5.670 -2.663 -9.226 1.00 93.12 100 GLY A O 1
ATOM 819 N N . PHE A 1 101 ? 4.988 -0.557 -8.910 1.00 88.50 101 PHE A N 1
ATOM 820 C CA . PHE A 1 101 ? 5.754 -0.010 -10.036 1.00 88.50 101 PHE A CA 1
ATOM 821 C C . PHE A 1 101 ? 7.266 0.051 -9.760 1.00 88.50 101 PHE A C 1
ATOM 823 O O . PHE A 1 101 ? 8.070 -0.163 -10.675 1.00 88.50 101 PHE A O 1
ATOM 830 N N . LEU A 1 102 ? 7.683 0.269 -8.507 1.00 88.44 102 LEU A N 1
ATOM 831 C CA . LEU A 1 102 ? 9.090 0.131 -8.119 1.00 88.44 102 LEU A CA 1
ATOM 832 C C . LEU A 1 102 ? 9.573 -1.309 -8.334 1.00 88.44 102 LEU A C 1
ATOM 834 O O . LEU A 1 102 ? 10.549 -1.521 -9.052 1.00 88.44 102 LEU A O 1
ATOM 838 N N . LEU A 1 103 ? 8.856 -2.305 -7.807 1.00 88.94 103 LEU A N 1
ATOM 839 C CA . LEU A 1 103 ? 9.176 -3.723 -8.007 1.00 88.94 103 LEU A CA 1
ATOM 840 C C . LEU A 1 103 ? 9.068 -4.142 -9.480 1.00 88.94 103 LEU A C 1
ATOM 842 O O . LEU A 1 103 ? 9.931 -4.861 -9.988 1.00 88.94 103 LEU A O 1
ATOM 846 N N . GLY A 1 104 ? 8.072 -3.619 -10.195 1.00 87.06 104 GLY A N 1
ATOM 847 C CA . GLY A 1 104 ? 7.872 -3.823 -11.626 1.00 87.06 104 GLY A CA 1
ATOM 848 C C . GLY A 1 104 ? 9.052 -3.337 -12.465 1.00 87.06 104 GLY A C 1
ATOM 849 O O . GLY A 1 104 ? 9.389 -3.976 -13.458 1.00 87.06 104 GLY A O 1
ATOM 850 N N . THR A 1 105 ? 9.753 -2.277 -12.042 1.00 83.88 105 THR A N 1
ATOM 851 C CA . THR A 1 105 ? 10.997 -1.816 -12.690 1.00 83.88 105 THR A CA 1
ATOM 852 C C . THR A 1 105 ? 12.068 -2.909 -12.672 1.00 83.88 105 THR A C 1
ATOM 854 O O . THR A 1 105 ? 12.671 -3.207 -13.706 1.00 83.88 105 THR A O 1
ATOM 857 N N . PHE A 1 106 ? 12.291 -3.535 -11.512 1.00 83.94 106 PHE A N 1
ATOM 858 C CA . PHE A 1 106 ? 13.293 -4.592 -11.354 1.00 83.94 106 PHE A CA 1
ATOM 859 C C . PHE A 1 106 ? 12.881 -5.869 -12.087 1.00 83.94 106 PHE A C 1
ATOM 861 O O . PHE A 1 106 ? 13.664 -6.411 -12.869 1.00 83.94 106 PHE A O 1
ATOM 868 N N . LEU A 1 107 ? 11.635 -6.311 -11.890 1.00 86.19 107 LEU A N 1
ATOM 869 C CA . LEU A 1 107 ? 11.117 -7.531 -12.505 1.00 86.19 107 LEU A CA 1
ATOM 870 C C . LEU A 1 107 ? 11.095 -7.426 -14.033 1.00 86.19 107 LEU A C 1
ATOM 872 O O . LEU A 1 107 ? 11.501 -8.356 -14.725 1.00 86.19 107 LEU A O 1
ATOM 876 N N . SER A 1 108 ? 10.682 -6.280 -14.571 1.00 84.88 108 SER A N 1
ATOM 877 C CA . SER A 1 108 ? 10.627 -6.067 -16.019 1.00 84.88 108 SER A CA 1
ATOM 878 C C . SER A 1 108 ? 12.002 -5.997 -16.639 1.00 84.88 108 SER A C 1
ATOM 880 O O . SER A 1 108 ? 12.188 -6.551 -17.715 1.00 84.88 108 SER A O 1
ATOM 882 N N . ARG A 1 109 ? 12.980 -5.371 -15.971 1.00 81.19 109 ARG A N 1
ATOM 883 C CA . ARG A 1 109 ? 14.374 -5.394 -16.431 1.00 81.19 109 ARG A CA 1
ATOM 884 C C . ARG A 1 109 ? 14.885 -6.831 -16.497 1.00 81.19 109 ARG A C 1
ATOM 886 O O . ARG A 1 109 ? 15.379 -7.247 -17.538 1.00 81.19 109 ARG A O 1
ATOM 893 N N . TRP A 1 110 ? 14.687 -7.598 -15.427 1.00 82.50 110 TRP A N 1
ATOM 894 C CA . TRP A 1 110 ? 15.110 -8.996 -15.355 1.00 82.50 110 TRP A CA 1
ATOM 895 C C . TRP A 1 110 ? 14.436 -9.883 -16.415 1.00 82.50 110 TRP A C 1
ATOM 897 O O . TRP A 1 110 ? 15.112 -10.628 -17.118 1.00 82.50 110 TRP A O 1
ATOM 907 N N . LEU A 1 111 ? 13.115 -9.779 -16.593 1.00 87.06 111 LEU A N 1
ATOM 908 C CA . LEU A 1 111 ? 12.396 -10.526 -17.633 1.00 87.06 111 LEU A CA 1
ATOM 909 C C . LEU A 1 111 ? 12.856 -10.118 -19.035 1.00 87.06 111 LEU A C 1
ATOM 911 O O . LEU A 1 111 ? 13.086 -10.963 -19.898 1.00 87.06 111 LEU A O 1
ATOM 915 N N . ASN A 1 112 ? 13.007 -8.816 -19.266 1.00 83.56 112 ASN A N 1
ATOM 916 C CA . ASN A 1 112 ? 13.379 -8.281 -20.564 1.00 83.56 112 ASN A CA 1
ATOM 917 C C . ASN A 1 112 ? 14.802 -8.688 -20.975 1.00 83.56 112 ASN A C 1
ATOM 919 O O . ASN A 1 112 ? 15.016 -8.947 -22.160 1.00 83.56 112 ASN A O 1
ATOM 923 N N . SER A 1 113 ? 15.736 -8.787 -20.024 1.00 79.44 113 SER A N 1
ATOM 924 C CA . SER A 1 113 ? 17.106 -9.250 -20.272 1.00 79.44 113 SER A CA 1
ATOM 925 C C . SER A 1 113 ? 17.160 -10.752 -20.554 1.00 79.44 113 SER A C 1
ATOM 927 O O . SER A 1 113 ? 17.830 -11.181 -21.490 1.00 79.44 113 SER A O 1
ATOM 929 N N . ARG A 1 114 ? 16.366 -11.556 -19.834 1.00 82.06 114 ARG A N 1
ATOM 930 C CA . ARG A 1 114 ? 16.236 -13.008 -20.062 1.00 82.06 114 ARG A CA 1
ATOM 931 C C . ARG A 1 114 ? 15.624 -13.358 -21.416 1.00 82.06 114 ARG A C 1
ATOM 933 O O . ARG A 1 114 ? 15.987 -14.370 -22.002 1.00 82.06 114 ARG A O 1
ATOM 940 N N . MET A 1 115 ? 14.714 -12.528 -21.921 1.00 82.06 115 MET A N 1
ATOM 941 C CA . MET A 1 115 ? 14.079 -12.716 -23.232 1.00 82.06 115 MET A CA 1
ATOM 942 C C . MET A 1 115 ? 14.967 -12.287 -24.411 1.00 82.06 115 MET A C 1
ATOM 944 O O . MET A 1 115 ? 14.511 -12.269 -25.558 1.00 82.06 115 MET A O 1
ATOM 948 N N . GLN A 1 116 ? 16.196 -11.848 -24.161 1.00 75.00 116 GLN A N 1
ATOM 949 C CA . GLN A 1 116 ? 17.132 -11.440 -25.196 1.00 75.00 116 GLN A CA 1
ATOM 950 C C . GLN A 1 116 ? 18.261 -12.465 -25.260 1.00 75.00 116 GLN A C 1
ATOM 952 O O . GLN A 1 116 ? 19.133 -12.497 -24.402 1.00 75.00 116 GLN A O 1
ATOM 957 N N . HIS A 1 117 ? 18.192 -13.339 -26.264 1.00 57.94 117 HIS A N 1
ATOM 958 C CA . HIS A 1 117 ? 19.096 -14.484 -26.404 1.00 57.94 117 HIS A CA 1
ATOM 959 C C . HIS A 1 117 ? 20.489 -14.141 -26.948 1.00 57.94 117 HIS A C 1
ATOM 961 O O . HIS A 1 117 ? 21.347 -15.014 -26.992 1.00 57.94 117 HIS A O 1
ATOM 967 N N . ASP A 1 118 ? 20.744 -12.875 -27.265 1.00 57.44 118 ASP A N 1
ATOM 968 C CA . ASP A 1 118 ? 22.021 -12.416 -27.798 1.00 57.44 118 ASP A CA 1
ATOM 969 C C . ASP A 1 118 ? 22.652 -11.446 -26.794 1.00 57.44 118 ASP A C 1
ATOM 971 O O . ASP A 1 118 ? 21.954 -10.582 -26.256 1.00 57.44 118 ASP A O 1
ATOM 975 N N . GLY A 1 119 ? 23.969 -11.545 -26.561 1.00 57.28 119 GLY A N 1
ATOM 976 C CA . GLY A 1 119 ? 24.750 -10.705 -25.624 1.00 57.28 119 GLY A CA 1
ATOM 977 C C . GLY A 1 119 ? 24.651 -9.181 -25.840 1.00 57.28 119 GLY A C 1
ATOM 978 O O . GLY A 1 119 ? 25.207 -8.397 -25.078 1.00 57.28 119 GLY A O 1
ATOM 979 N N . LEU A 1 120 ? 23.880 -8.764 -26.843 1.00 61.31 120 LEU A N 1
ATOM 980 C CA . LEU A 1 120 ? 23.325 -7.430 -27.055 1.00 61.31 120 LEU A CA 1
ATOM 981 C C . LEU A 1 120 ? 22.427 -6.929 -25.910 1.00 61.31 120 LEU A C 1
ATOM 983 O O . LEU A 1 120 ? 22.162 -5.732 -25.848 1.00 61.31 120 LEU A O 1
ATOM 987 N N . SER A 1 121 ? 21.939 -7.797 -25.020 1.00 58.91 121 SER A N 1
ATOM 988 C CA . SER A 1 121 ? 21.144 -7.386 -23.852 1.00 58.91 121 SER A CA 1
ATOM 989 C C . SER A 1 121 ? 21.900 -6.423 -22.938 1.00 58.91 121 SER A C 1
ATOM 991 O O . SER A 1 121 ? 21.353 -5.386 -22.579 1.00 58.91 121 SER A O 1
ATOM 993 N N . PHE A 1 122 ? 23.173 -6.707 -22.650 1.00 57.06 122 PHE A N 1
ATOM 994 C CA . PHE A 1 122 ? 24.040 -5.829 -21.864 1.00 57.06 122 PHE A CA 1
ATOM 995 C C . PHE A 1 122 ? 24.287 -4.495 -22.582 1.00 57.06 122 PHE A C 1
ATOM 997 O O . PHE A 1 122 ? 24.074 -3.435 -22.003 1.00 57.06 122 PHE A O 1
ATOM 1004 N N . PHE A 1 123 ? 24.620 -4.545 -23.878 1.00 64.19 123 PHE A N 1
ATOM 1005 C CA . PHE A 1 123 ? 24.861 -3.349 -24.690 1.00 64.19 123 PHE A CA 1
ATOM 1006 C C . PHE A 1 123 ? 23.625 -2.443 -24.777 1.00 64.19 123 PHE A C 1
ATOM 1008 O O . PHE A 1 123 ? 23.731 -1.232 -24.626 1.00 64.19 123 PHE A O 1
ATOM 1015 N N . PHE A 1 124 ? 22.432 -3.006 -24.988 1.00 65.25 124 PHE A N 1
ATOM 1016 C CA . PHE A 1 124 ? 21.200 -2.220 -25.045 1.00 65.25 124 PHE A CA 1
ATOM 1017 C C . PHE A 1 124 ? 20.677 -1.795 -23.671 1.00 65.25 124 PHE A C 1
ATOM 1019 O O . PHE A 1 124 ? 19.945 -0.808 -23.609 1.00 65.25 124 PHE A O 1
ATOM 1026 N N . GLU A 1 125 ? 21.021 -2.501 -22.590 1.00 60.09 125 GLU A N 1
ATOM 1027 C CA . GLU A 1 125 ? 20.798 -2.028 -21.220 1.00 60.09 125 GLU A CA 1
ATOM 1028 C C . GLU A 1 125 ? 21.631 -0.779 -20.939 1.00 60.09 125 GLU A C 1
ATOM 1030 O O . GLU A 1 125 ? 21.062 0.243 -20.562 1.00 60.09 125 GLU A O 1
ATOM 1035 N N . GLU A 1 126 ? 22.933 -0.837 -21.216 1.00 60.12 126 GLU A N 1
ATOM 1036 C CA . GLU A 1 126 ? 23.865 0.279 -21.047 1.00 60.12 126 GLU A CA 1
ATOM 1037 C C . GLU A 1 126 ? 23.453 1.464 -21.932 1.00 60.12 126 GLU A C 1
ATOM 1039 O O . GLU A 1 126 ? 23.251 2.567 -21.436 1.00 60.12 126 GLU A O 1
ATOM 1044 N N . TYR A 1 127 ? 23.118 1.226 -23.207 1.00 63.88 127 TYR A N 1
ATOM 1045 C CA . TYR A 1 127 ? 22.592 2.274 -24.090 1.00 63.88 127 TYR A CA 1
ATOM 1046 C C . TYR A 1 127 ? 21.206 2.793 -23.680 1.00 63.88 127 TYR A C 1
ATOM 1048 O O . TYR A 1 127 ? 20.848 3.924 -23.995 1.00 63.88 127 TYR A O 1
ATOM 1056 N N . HIS A 1 128 ? 20.350 1.993 -23.039 1.00 59.66 128 HIS A N 1
ATOM 1057 C CA . HIS A 1 128 ? 19.065 2.493 -22.538 1.00 59.66 128 HIS A CA 1
ATOM 1058 C C . HIS A 1 128 ? 19.260 3.416 -21.333 1.00 59.66 128 HIS A C 1
ATOM 1060 O O . HIS A 1 128 ? 18.560 4.431 -21.231 1.00 59.66 128 HIS A O 1
ATOM 1066 N N . ASP A 1 129 ? 20.179 3.043 -20.445 1.00 55.91 129 ASP A N 1
ATOM 1067 C CA . ASP A 1 129 ? 20.477 3.755 -19.209 1.00 55.91 129 ASP A CA 1
ATOM 1068 C C . ASP A 1 129 ? 21.302 5.040 -19.506 1.00 55.91 129 ASP A C 1
ATOM 1070 O O . ASP A 1 129 ? 20.921 6.127 -19.052 1.00 55.91 129 ASP A O 1
ATOM 1074 N N . GLU A 1 130 ? 22.301 4.991 -20.400 1.00 53.97 130 GLU A N 1
ATOM 1075 C CA . GLU A 1 130 ? 23.110 6.148 -20.832 1.00 53.97 130 GLU A CA 1
ATOM 1076 C C . GLU A 1 130 ? 22.307 7.197 -21.623 1.00 53.97 130 GLU A C 1
ATOM 1078 O O . GLU A 1 130 ? 22.399 8.399 -21.352 1.00 53.97 130 GLU A O 1
ATOM 1083 N N . TRP A 1 131 ? 21.450 6.777 -22.563 1.00 49.56 131 TRP A N 1
ATOM 1084 C CA . TRP A 1 131 ? 20.703 7.695 -23.447 1.00 49.56 131 TRP A CA 1
ATOM 1085 C C . TRP A 1 131 ? 19.611 8.496 -22.725 1.00 49.56 131 TRP A C 1
ATOM 1087 O O . TRP A 1 131 ? 18.990 9.378 -23.315 1.00 49.56 131 TRP A O 1
ATOM 1097 N N . LYS A 1 132 ? 19.340 8.201 -21.448 1.00 51.09 132 LYS A N 1
ATOM 1098 C CA . LYS A 1 132 ? 18.450 9.013 -20.608 1.00 51.09 132 LYS A CA 1
ATOM 1099 C C . LYS A 1 132 ? 19.189 10.046 -19.762 1.00 51.09 132 LYS A C 1
ATOM 1101 O O . LYS A 1 132 ? 18.512 10.809 -19.079 1.00 51.09 132 LYS A O 1
ATOM 1106 N N . GLY A 1 133 ? 20.528 10.071 -19.743 1.00 46.50 133 GLY A N 1
ATOM 1107 C CA . GLY A 1 133 ? 21.305 10.944 -18.844 1.00 46.50 133 GLY A CA 1
ATOM 1108 C C . GLY A 1 133 ? 21.026 10.718 -17.347 1.00 46.50 133 GLY A C 1
ATOM 1109 O O . GLY A 1 133 ? 21.557 11.427 -16.497 1.00 46.50 133 GLY A O 1
ATOM 1110 N N . PHE A 1 134 ? 20.194 9.724 -17.026 1.00 43.47 134 PHE A N 1
ATOM 1111 C CA . PHE A 1 134 ? 19.715 9.386 -15.689 1.00 43.47 134 PHE A CA 1
ATOM 1112 C C . PHE A 1 134 ? 20.699 8.480 -14.946 1.00 43.47 134 PHE A C 1
ATOM 1114 O O . PHE A 1 134 ? 20.553 8.265 -13.742 1.00 43.47 134 PHE A O 1
ATOM 1121 N N . ASP A 1 135 ? 21.694 7.964 -15.674 1.00 45.34 135 ASP A N 1
ATOM 1122 C CA . ASP A 1 135 ? 22.682 7.007 -15.196 1.00 45.34 135 ASP A CA 1
ATOM 1123 C C . ASP A 1 135 ? 24.003 7.653 -14.761 1.00 45.34 135 ASP A C 1
ATOM 1125 O O . ASP A 1 135 ? 25.087 7.091 -14.849 1.00 45.34 135 ASP A O 1
ATOM 1129 N N . THR A 1 136 ? 23.921 8.843 -14.167 1.00 51.09 136 THR A N 1
ATOM 1130 C CA . THR A 1 136 ? 24.829 9.124 -13.051 1.00 51.09 136 THR A CA 1
ATOM 1131 C C . THR A 1 136 ? 24.176 8.529 -11.808 1.00 51.09 136 THR A C 1
ATOM 1133 O O . THR A 1 136 ? 23.551 9.262 -11.050 1.00 51.09 136 THR A O 1
ATOM 1136 N N . ASN A 1 137 ? 24.262 7.195 -11.662 1.00 53.38 137 ASN A N 1
ATOM 1137 C CA . ASN A 1 137 ? 23.791 6.254 -10.614 1.00 53.38 137 ASN A CA 1
ATOM 1138 C C . ASN A 1 137 ? 23.147 6.789 -9.303 1.00 53.38 137 ASN A C 1
ATOM 1140 O O . ASN A 1 137 ? 22.274 6.149 -8.719 1.00 53.38 137 ASN A O 1
ATOM 1144 N N . LYS A 1 138 ? 23.525 7.972 -8.825 1.00 60.00 138 LYS A N 1
ATOM 1145 C CA . LYS A 1 138 ? 22.964 8.664 -7.662 1.00 60.00 138 LYS A CA 1
ATOM 1146 C C . LYS A 1 138 ? 21.520 9.130 -7.868 1.00 60.00 138 LYS A C 1
ATOM 1148 O O . LYS A 1 138 ? 20.716 8.967 -6.961 1.00 60.00 138 LYS A O 1
ATOM 1153 N N . LEU A 1 139 ? 21.153 9.691 -9.023 1.00 64.75 139 LEU A N 1
ATOM 1154 C CA . LEU A 1 139 ? 19.817 10.289 -9.211 1.00 64.75 139 LEU A CA 1
ATOM 1155 C C . LEU A 1 139 ? 18.700 9.259 -9.212 1.00 64.75 139 LEU A C 1
ATOM 1157 O O . LEU A 1 139 ? 17.733 9.412 -8.471 1.00 64.75 139 LEU A O 1
ATOM 1161 N N . ARG A 1 140 ? 18.851 8.190 -9.993 1.00 66.00 140 ARG A N 1
ATOM 1162 C CA . ARG A 1 140 ? 17.930 7.050 -9.975 1.00 66.00 140 ARG A CA 1
ATOM 1163 C C . ARG A 1 140 ? 17.793 6.474 -8.564 1.00 66.00 140 ARG A C 1
ATOM 1165 O O . ARG A 1 140 ? 16.674 6.227 -8.124 1.00 66.00 140 ARG A O 1
ATOM 1172 N N . GLY A 1 141 ? 18.913 6.336 -7.850 1.00 70.00 141 GLY A N 1
ATOM 1173 C CA . GLY A 1 141 ? 18.935 5.924 -6.447 1.00 70.00 141 GLY A CA 1
ATOM 1174 C C . GLY A 1 141 ? 18.116 6.851 -5.546 1.00 70.00 141 GLY A C 1
ATOM 1175 O O . GLY A 1 141 ? 17.244 6.375 -4.829 1.00 70.00 141 GLY A O 1
ATOM 1176 N N . TRP A 1 142 ? 18.315 8.170 -5.640 1.00 74.12 142 TRP A N 1
ATOM 1177 C CA . TRP A 1 142 ? 17.557 9.166 -4.871 1.00 74.12 142 TRP A CA 1
ATOM 1178 C C . TRP A 1 142 ? 16.064 9.179 -5.201 1.00 74.12 142 TRP A C 1
ATOM 1180 O O . TRP A 1 142 ? 15.248 9.347 -4.303 1.00 74.12 142 TRP A O 1
ATOM 1190 N N . HIS A 1 143 ? 15.691 8.967 -6.462 1.00 72.94 143 HIS A N 1
ATOM 1191 C CA . HIS A 1 143 ? 14.288 8.876 -6.868 1.00 72.94 143 HIS A CA 1
ATOM 1192 C C . HIS A 1 143 ? 13.609 7.635 -6.289 1.00 72.94 143 HIS A C 1
ATOM 1194 O O . HIS A 1 143 ? 12.509 7.733 -5.751 1.00 72.94 143 HIS A O 1
ATOM 1200 N N . ILE A 1 144 ? 14.272 6.478 -6.373 1.00 77.69 144 ILE A N 1
ATOM 1201 C CA . ILE A 1 144 ? 13.783 5.230 -5.778 1.00 77.69 144 ILE A CA 1
ATOM 1202 C C . ILE A 1 144 ? 13.685 5.384 -4.258 1.00 77.69 144 ILE A C 1
ATOM 1204 O O . ILE A 1 144 ? 12.659 5.040 -3.681 1.00 77.69 144 ILE A O 1
ATOM 1208 N N . ALA A 1 145 ? 14.713 5.951 -3.621 1.00 78.25 145 ALA A N 1
ATOM 1209 C CA . ALA A 1 145 ? 14.724 6.203 -2.185 1.00 78.25 145 ALA A CA 1
ATOM 1210 C C . ALA A 1 145 ? 13.599 7.160 -1.768 1.00 78.25 145 ALA A C 1
ATOM 1212 O O . ALA A 1 145 ? 12.874 6.866 -0.827 1.00 78.25 145 ALA A O 1
ATOM 1213 N N . GLY A 1 146 ? 13.399 8.263 -2.493 1.00 81.25 146 GLY A N 1
ATOM 1214 C CA . GLY A 1 146 ? 12.319 9.215 -2.232 1.00 81.25 146 GLY A CA 1
ATOM 1215 C C . GLY A 1 146 ? 10.932 8.590 -2.390 1.00 81.25 146 GLY A C 1
ATOM 1216 O O . GLY A 1 146 ? 10.083 8.759 -1.518 1.00 81.25 146 GLY A O 1
ATOM 1217 N N . ALA A 1 147 ? 10.714 7.811 -3.454 1.00 81.62 147 ALA A N 1
ATOM 1218 C CA . ALA A 1 147 ? 9.464 7.082 -3.661 1.00 81.62 147 ALA A CA 1
ATOM 1219 C C . ALA A 1 147 ? 9.216 6.039 -2.558 1.00 81.62 147 ALA A C 1
ATOM 1221 O O . ALA A 1 147 ? 8.089 5.903 -2.085 1.00 81.62 147 ALA A O 1
ATOM 1222 N N . LEU A 1 148 ? 10.266 5.341 -2.115 1.00 86.56 148 LEU A N 1
ATOM 1223 C CA . LEU A 1 148 ? 10.184 4.375 -1.025 1.00 86.56 148 LEU A CA 1
ATOM 1224 C C . LEU A 1 148 ? 9.867 5.060 0.308 1.00 86.56 148 LEU A C 1
ATOM 1226 O O . LEU A 1 148 ? 8.974 4.608 1.012 1.00 86.56 148 LEU A O 1
ATOM 1230 N N . ILE A 1 149 ? 10.541 6.167 0.636 1.00 84.50 149 ILE A N 1
ATOM 1231 C CA . ILE A 1 149 ? 10.268 6.957 1.847 1.00 84.50 149 ILE A CA 1
ATOM 1232 C C . ILE A 1 149 ? 8.814 7.431 1.849 1.00 84.50 149 ILE A C 1
ATOM 1234 O O . ILE A 1 149 ? 8.131 7.277 2.857 1.00 84.50 149 ILE A O 1
ATOM 1238 N N . LEU A 1 150 ? 8.323 7.953 0.721 1.00 86.38 150 LEU A N 1
ATOM 1239 C CA . LEU A 1 150 ? 6.937 8.395 0.596 1.00 86.38 150 LEU A CA 1
ATOM 1240 C C . LEU A 1 150 ? 5.957 7.233 0.803 1.00 86.38 150 LEU A C 1
ATOM 1242 O O . LEU A 1 150 ? 5.036 7.353 1.606 1.00 86.38 150 LEU A O 1
ATOM 1246 N N . ALA A 1 151 ? 6.175 6.097 0.133 1.00 88.12 151 ALA A N 1
ATOM 1247 C CA . ALA A 1 151 ? 5.331 4.917 0.298 1.00 88.12 151 ALA A CA 1
ATOM 1248 C C . ALA A 1 151 ? 5.338 4.414 1.749 1.00 88.12 151 ALA A C 1
ATOM 1250 O O . ALA A 1 151 ? 4.277 4.136 2.300 1.00 88.12 151 ALA A O 1
ATOM 1251 N N . MET A 1 152 ? 6.506 4.359 2.393 1.00 88.06 152 MET A N 1
ATOM 1252 C CA . MET A 1 152 ? 6.638 3.939 3.789 1.00 88.06 152 MET A CA 1
ATOM 1253 C C . MET A 1 152 ? 5.966 4.915 4.756 1.00 88.06 152 MET A C 1
ATOM 1255 O O . MET A 1 152 ? 5.317 4.468 5.695 1.00 88.06 152 MET A O 1
ATOM 1259 N N . ALA A 1 153 ? 6.060 6.226 4.521 1.00 86.88 153 ALA A N 1
ATOM 1260 C CA . ALA A 1 153 ? 5.364 7.228 5.323 1.00 86.88 153 ALA A CA 1
ATOM 1261 C C . ALA A 1 153 ? 3.840 7.079 5.202 1.00 86.88 153 ALA A C 1
ATOM 1263 O O . ALA A 1 153 ? 3.142 7.078 6.213 1.00 86.88 153 ALA A O 1
ATOM 1264 N N . MET A 1 154 ? 3.326 6.872 3.983 1.00 90.94 154 MET A N 1
ATOM 1265 C CA . MET A 1 154 ? 1.902 6.606 3.765 1.00 90.94 154 MET A CA 1
ATOM 1266 C C . MET A 1 154 ? 1.471 5.317 4.469 1.00 90.94 154 MET A C 1
ATOM 1268 O O . MET A 1 154 ? 0.494 5.329 5.212 1.00 90.94 154 MET A O 1
ATOM 1272 N N . LEU A 1 155 ? 2.220 4.223 4.306 1.00 91.81 155 LEU A N 1
ATOM 1273 C CA . LEU A 1 155 ? 1.925 2.957 4.981 1.00 91.81 155 LEU A CA 1
ATOM 1274 C C . LEU A 1 155 ? 1.948 3.095 6.497 1.00 91.81 155 LEU A C 1
ATOM 1276 O O . LEU A 1 155 ? 1.063 2.562 7.153 1.00 91.81 155 LEU A O 1
ATOM 1280 N N . TYR A 1 156 ? 2.904 3.842 7.044 1.00 89.94 156 TYR A N 1
ATOM 1281 C CA . TYR A 1 156 ? 2.971 4.128 8.471 1.00 89.94 156 TYR A CA 1
ATOM 1282 C C . TYR A 1 156 ? 1.711 4.857 8.951 1.00 89.94 156 TYR A C 1
ATOM 1284 O O . TYR A 1 156 ? 1.095 4.436 9.926 1.00 89.94 156 TYR A O 1
ATOM 1292 N N . THR A 1 157 ? 1.260 5.892 8.232 1.00 89.06 157 THR A N 1
ATOM 1293 C CA . THR A 1 157 ? 0.017 6.592 8.597 1.00 89.06 157 THR A CA 1
ATOM 1294 C C . THR A 1 157 ? -1.219 5.701 8.499 1.00 89.06 157 THR A C 1
ATOM 1296 O O . THR A 1 157 ? -2.068 5.774 9.379 1.00 89.06 157 THR A O 1
ATOM 1299 N N . GLN A 1 158 ? -1.304 4.835 7.480 1.00 91.19 158 GLN A N 1
ATOM 1300 C CA . GLN A 1 158 ? -2.443 3.927 7.307 1.00 91.19 158 GLN A CA 1
ATOM 1301 C C . GLN A 1 158 ? -2.434 2.783 8.329 1.00 91.19 158 GLN A C 1
ATOM 1303 O O . GLN A 1 158 ? -3.489 2.341 8.769 1.00 91.19 158 GLN A O 1
ATOM 1308 N N . TYR A 1 159 ? -1.253 2.316 8.739 1.00 90.00 159 TYR A N 1
ATOM 1309 C CA . TYR A 1 159 ? -1.099 1.289 9.770 1.00 90.00 159 TYR A CA 1
ATOM 1310 C C . TYR A 1 159 ? -1.657 1.749 11.122 1.00 90.00 159 TYR A C 1
ATOM 1312 O O . TYR A 1 159 ? -2.222 0.954 11.860 1.00 90.00 159 TYR A O 1
ATOM 1320 N N . HIS A 1 160 ? -1.550 3.042 11.426 1.00 90.00 160 HIS A N 1
ATOM 1321 C CA . HIS A 1 160 ? -2.080 3.649 12.648 1.00 90.00 160 HIS A CA 1
ATOM 1322 C C . HIS A 1 160 ? -3.591 3.935 12.611 1.00 90.00 160 HIS A C 1
ATOM 1324 O O . HIS A 1 160 ? -4.086 4.679 13.457 1.00 90.00 160 HIS A O 1
ATOM 1330 N N . VAL A 1 161 ? -4.328 3.364 11.656 1.00 91.94 161 VAL A N 1
ATOM 1331 C CA . VAL A 1 161 ? -5.791 3.442 11.597 1.00 91.94 161 VAL A CA 1
ATOM 1332 C C . VAL A 1 161 ? -6.371 2.070 11.913 1.00 91.94 161 VAL A C 1
ATOM 1334 O O . VAL A 1 161 ? -6.384 1.175 11.066 1.00 91.94 161 VAL A O 1
ATOM 1337 N N . PHE A 1 162 ? -6.825 1.898 13.153 1.00 93.75 162 PHE A N 1
ATOM 1338 C CA . PHE A 1 162 ? -7.402 0.639 13.619 1.00 93.75 162 PHE A CA 1
ATOM 1339 C C . PHE A 1 162 ? -8.347 0.842 14.806 1.00 93.75 162 PHE A C 1
ATOM 1341 O O . PHE A 1 162 ? -8.244 1.827 15.538 1.00 93.75 162 PHE A O 1
ATOM 1348 N N . ALA A 1 163 ? -9.215 -0.140 15.037 1.00 93.62 163 ALA A N 1
ATOM 1349 C CA . ALA A 1 163 ? -9.972 -0.322 16.266 1.00 93.62 163 ALA A CA 1
ATOM 1350 C C . ALA A 1 163 ? -10.000 -1.810 16.649 1.00 93.62 163 ALA A C 1
ATOM 1352 O O . ALA A 1 163 ? -10.255 -2.686 15.820 1.00 93.62 163 ALA A O 1
ATOM 1353 N N . VAL A 1 164 ? -9.724 -2.106 17.916 1.00 94.06 164 VAL A N 1
ATOM 1354 C CA . VAL A 1 164 ? -9.585 -3.464 18.446 1.00 94.06 164 VAL A CA 1
ATOM 1355 C C . VAL A 1 164 ? -10.203 -3.576 19.837 1.00 94.06 164 VAL A C 1
ATOM 1357 O O . VAL A 1 164 ? -10.214 -2.616 20.607 1.00 94.06 164 VAL A O 1
ATOM 1360 N N . LEU A 1 165 ? -10.696 -4.771 20.159 1.00 90.88 165 LEU A N 1
ATOM 1361 C CA . LEU A 1 165 ? -11.117 -5.149 21.505 1.00 90.88 165 LEU A CA 1
ATOM 1362 C C . LEU A 1 165 ? -10.035 -6.004 22.162 1.00 90.88 165 LEU A C 1
ATOM 1364 O O . LEU A 1 165 ? -9.609 -7.009 21.584 1.00 90.88 165 LEU A O 1
ATOM 1368 N N . ARG A 1 166 ? -9.582 -5.595 23.347 1.00 90.50 166 ARG A N 1
ATOM 1369 C CA . ARG A 1 166 ? -8.580 -6.320 24.136 1.00 90.50 166 ARG A CA 1
ATOM 1370 C C . ARG A 1 166 ? -8.823 -6.113 25.626 1.00 90.50 166 ARG A C 1
ATOM 1372 O O . ARG A 1 166 ? -8.925 -4.969 26.064 1.00 90.50 166 ARG A O 1
ATOM 1379 N N . ASP A 1 167 ? -8.857 -7.198 26.393 1.00 87.50 167 ASP A N 1
ATOM 1380 C CA . ASP A 1 167 ? -9.034 -7.206 27.847 1.00 87.50 167 ASP A CA 1
ATOM 1381 C C . ASP A 1 167 ? -10.258 -6.383 28.296 1.00 87.50 167 ASP A C 1
ATOM 1383 O O . ASP A 1 167 ? -10.179 -5.574 29.226 1.00 87.50 167 ASP A O 1
ATOM 1387 N N . GLY A 1 168 ? -11.383 -6.510 27.578 1.00 87.00 168 GLY A N 1
ATOM 1388 C CA . GLY A 1 168 ? -12.601 -5.735 27.853 1.00 87.00 168 GLY A CA 1
ATOM 1389 C C . GLY A 1 168 ? -12.488 -4.223 27.589 1.00 87.00 168 GLY A C 1
ATOM 1390 O O . GLY A 1 168 ? -13.295 -3.436 28.101 1.00 87.00 168 GLY A O 1
ATOM 1391 N N . LYS A 1 169 ? -11.488 -3.793 26.811 1.00 91.19 169 LYS A N 1
ATOM 1392 C CA . LYS A 1 169 ? -11.275 -2.398 26.402 1.00 91.19 169 LYS A CA 1
ATOM 1393 C C . LYS A 1 169 ? -11.413 -2.235 24.897 1.00 91.19 169 LYS A C 1
ATOM 1395 O O . LYS A 1 169 ? -10.937 -3.066 24.125 1.00 91.19 169 LYS A O 1
ATOM 1400 N N . VAL A 1 170 ? -12.010 -1.121 24.494 1.00 92.56 170 VAL A N 1
ATOM 1401 C CA . VAL A 1 170 ? -11.986 -0.617 23.125 1.00 92.56 170 VAL A CA 1
ATOM 1402 C C . VAL A 1 170 ? -10.734 0.239 22.970 1.00 92.56 170 VAL A C 1
ATOM 1404 O O . VAL A 1 170 ? -10.586 1.266 23.630 1.00 92.56 170 VAL A O 1
ATOM 1407 N N . ILE A 1 171 ? -9.819 -0.201 22.113 1.00 93.50 171 ILE A N 1
ATOM 1408 C CA . ILE A 1 171 ? -8.591 0.519 21.775 1.00 93.50 171 ILE A CA 1
ATOM 1409 C C . ILE A 1 171 ? -8.704 0.940 20.321 1.00 93.50 171 ILE A C 1
ATOM 1411 O O . ILE A 1 171 ? -8.937 0.095 19.457 1.00 93.50 171 ILE A O 1
ATOM 1415 N N . TRP A 1 172 ? -8.510 2.218 20.024 1.00 93.31 172 TRP A N 1
ATOM 1416 C CA . TRP A 1 172 ? -8.467 2.665 18.638 1.00 93.31 172 TRP A CA 1
ATOM 1417 C C . TRP A 1 172 ? -7.431 3.748 18.421 1.00 93.31 172 TRP A C 1
ATOM 1419 O O . TRP A 1 172 ? -7.005 4.451 19.338 1.00 93.31 172 TRP A O 1
ATOM 1429 N N . GLN A 1 173 ? -7.041 3.879 17.164 1.00 92.31 173 GLN A N 1
ATOM 1430 C CA . GLN A 1 173 ? -6.206 4.960 16.703 1.00 92.31 173 GLN A CA 1
ATOM 1431 C C . GLN A 1 173 ? -6.750 5.477 15.376 1.00 92.31 173 GLN A C 1
ATOM 1433 O O . GLN A 1 173 ? -7.098 4.703 14.484 1.00 92.31 173 GLN A O 1
ATOM 1438 N N . SER A 1 174 ? -6.841 6.800 15.262 1.00 85.50 174 SER A N 1
ATOM 1439 C CA . SER A 1 174 ? -7.129 7.470 13.996 1.00 85.50 174 SER A CA 1
ATOM 1440 C C . SER A 1 174 ? -6.176 8.651 13.793 1.00 85.50 174 SER A C 1
ATOM 1442 O O . SER A 1 174 ? -5.635 9.176 14.775 1.00 85.50 174 SER A O 1
ATOM 1444 N N . PRO A 1 175 ? -5.982 9.125 12.549 1.00 76.44 175 PRO A N 1
ATOM 1445 C CA . PRO A 1 175 ? -5.090 10.251 12.276 1.00 76.44 175 PRO A CA 1
ATOM 1446 C C . PRO A 1 175 ? -5.555 11.558 12.933 1.00 76.44 175 PRO A C 1
ATOM 1448 O O . PRO A 1 175 ? -4.741 12.440 13.183 1.00 76.44 175 PRO A O 1
ATOM 1451 N N . GLN A 1 176 ? -6.859 11.690 13.189 1.00 75.88 176 GLN A N 1
ATOM 1452 C CA . GLN A 1 176 ? -7.489 12.917 13.683 1.00 75.88 176 GLN A CA 1
ATOM 1453 C C . GLN A 1 176 ? -7.639 12.911 15.204 1.00 75.88 176 GLN A C 1
ATOM 1455 O O . GLN A 1 176 ? -7.448 13.942 15.842 1.00 75.88 176 GLN A O 1
ATOM 1460 N N . SER A 1 177 ? -7.972 11.755 15.784 1.00 73.25 177 SER A N 1
ATOM 1461 C CA . SER A 1 177 ? -8.228 11.625 17.219 1.00 73.25 177 SER A CA 1
ATOM 1462 C C . SER A 1 177 ? -6.991 11.200 18.011 1.00 73.25 177 SER A C 1
ATOM 1464 O O . SER A 1 177 ? -6.943 11.446 19.207 1.00 73.25 177 SER A O 1
ATOM 1466 N N . GLY A 1 178 ? -5.981 10.580 17.393 1.00 85.94 178 GLY A N 1
ATOM 1467 C CA . GLY A 1 178 ? -4.867 9.972 18.126 1.00 85.94 178 GLY A CA 1
ATOM 1468 C C . GLY A 1 178 ? -5.233 8.607 18.716 1.00 85.94 178 GLY A C 1
ATOM 1469 O O . GLY A 1 178 ? -6.183 7.971 18.257 1.00 85.94 178 GLY A O 1
ATOM 1470 N N . PHE A 1 179 ? -4.438 8.135 19.681 1.00 92.25 179 PHE A N 1
ATOM 1471 C CA . PHE A 1 179 ? -4.602 6.832 20.336 1.00 92.25 179 PHE A CA 1
ATOM 1472 C C . PHE A 1 179 ? -5.499 6.947 21.570 1.00 92.25 179 PHE A C 1
ATOM 1474 O O . PHE A 1 179 ? -5.235 7.772 22.442 1.00 92.25 179 PHE A O 1
ATOM 1481 N N . HIS A 1 180 ? -6.506 6.082 21.652 1.00 93.38 180 HIS A N 1
ATOM 1482 C CA . HIS A 1 180 ? -7.527 6.084 22.697 1.00 93.38 180 HIS A CA 1
ATOM 1483 C C . HIS A 1 180 ? -7.741 4.689 23.263 1.00 93.38 180 HIS A C 1
ATOM 1485 O O . HIS A 1 180 ? -7.640 3.687 22.549 1.00 93.38 180 HIS A O 1
ATOM 1491 N N . VAL A 1 181 ? -8.050 4.634 24.557 1.00 94.25 181 VAL A N 1
ATOM 1492 C CA . VAL A 1 181 ? -8.317 3.395 25.291 1.00 94.25 181 VAL A CA 1
ATOM 1493 C C . VAL A 1 181 ? -9.463 3.646 26.251 1.00 94.25 181 VAL A C 1
ATOM 1495 O O . VAL A 1 181 ? -9.305 4.408 27.200 1.00 94.25 181 VAL A O 1
ATOM 1498 N N . HIS A 1 182 ? -10.572 2.950 26.037 1.00 92.56 182 HIS A N 1
ATOM 1499 C CA . HIS A 1 182 ? -11.764 3.063 26.871 1.00 92.56 182 HIS A CA 1
ATOM 1500 C C . HIS A 1 182 ? -12.242 1.692 27.299 1.00 92.56 182 HIS A C 1
ATOM 1502 O O . HIS A 1 182 ? -12.125 0.715 26.556 1.00 92.56 182 HIS A O 1
ATOM 1508 N N . THR A 1 183 ? -12.778 1.589 28.508 1.00 91.81 183 THR A N 1
ATOM 1509 C CA . THR A 1 183 ? -13.413 0.339 28.929 1.00 91.81 183 THR A CA 1
ATOM 1510 C C . THR A 1 183 ? -14.752 0.166 28.212 1.00 91.81 183 THR A C 1
ATOM 1512 O O . THR A 1 183 ? -15.426 1.142 27.893 1.00 91.81 183 THR A O 1
ATOM 1515 N N . ILE A 1 184 ? -15.182 -1.075 27.962 1.00 89.31 184 ILE A N 1
ATOM 1516 C CA . ILE A 1 184 ? -16.505 -1.328 27.354 1.00 89.31 184 ILE A CA 1
ATOM 1517 C C . ILE A 1 184 ? -17.642 -0.744 28.218 1.00 89.31 184 ILE A C 1
ATOM 1519 O O . ILE A 1 184 ? -18.669 -0.328 27.692 1.00 89.31 184 ILE A O 1
ATOM 1523 N N . ASN A 1 185 ? -17.437 -0.636 29.535 1.00 88.94 185 ASN A N 1
ATOM 1524 C CA . ASN A 1 185 ? -18.400 -0.039 30.464 1.00 88.94 185 ASN A CA 1
ATOM 1525 C C . ASN A 1 185 ? -18.584 1.477 30.273 1.00 88.94 185 ASN A C 1
ATOM 1527 O O . ASN A 1 185 ? -19.571 2.026 30.752 1.00 88.94 185 ASN A O 1
ATOM 1531 N N . GLU A 1 186 ? -17.650 2.155 29.600 1.00 90.88 186 GLU A N 1
ATOM 1532 C CA . GLU A 1 186 ? -17.751 3.583 29.272 1.00 90.88 186 GLU A CA 1
ATOM 1533 C C . GLU A 1 186 ? -18.584 3.842 28.011 1.00 90.88 186 GLU A C 1
ATOM 1535 O O . GLU A 1 186 ? -18.811 4.998 27.665 1.00 90.88 186 GLU A O 1
ATOM 1540 N N . VAL A 1 187 ? -19.041 2.798 27.313 1.00 91.19 187 VAL A N 1
ATOM 1541 C CA . VAL A 1 187 ? -19.874 2.942 26.116 1.00 91.19 187 VAL A CA 1
ATOM 1542 C C . VAL A 1 187 ? -21.271 3.420 26.510 1.00 91.19 187 VAL A C 1
ATOM 1544 O O . VAL A 1 187 ? -22.041 2.684 27.123 1.00 91.19 187 VAL A O 1
ATOM 1547 N N . GLU A 1 188 ? -21.624 4.639 26.106 1.00 91.94 188 GLU A N 1
ATOM 1548 C CA . GLU A 1 188 ? -22.951 5.210 26.361 1.00 91.94 188 GLU A CA 1
ATOM 1549 C C . GLU A 1 188 ? -23.950 4.831 25.272 1.00 91.94 188 GLU A C 1
ATOM 1551 O O 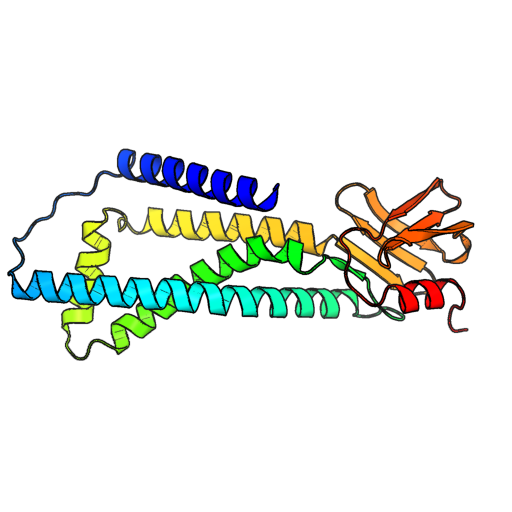. GLU A 1 188 ? -25.102 4.490 25.545 1.00 91.94 188 GLU A O 1
ATOM 1556 N N . SER A 1 189 ? -23.525 4.917 24.011 1.00 90.25 189 SER A N 1
ATOM 1557 C CA . SER A 1 189 ? -24.400 4.668 22.870 1.00 90.25 189 SER A CA 1
ATOM 1558 C C . SER A 1 189 ? -23.627 4.255 21.621 1.00 90.25 189 SER A C 1
ATOM 1560 O O . SER A 1 189 ? -22.461 4.598 21.427 1.00 90.25 189 SER A O 1
ATOM 1562 N N . ILE A 1 190 ? -24.304 3.490 20.761 1.00 91.06 190 ILE A N 1
ATOM 1563 C CA . ILE A 1 190 ? -23.792 3.058 19.459 1.00 91.06 190 ILE A CA 1
ATOM 1564 C C . ILE A 1 190 ? -24.779 3.530 18.394 1.00 91.06 190 ILE A C 1
ATOM 1566 O O . ILE A 1 190 ? -25.925 3.077 18.356 1.00 91.06 190 ILE A O 1
ATOM 1570 N N . PHE A 1 191 ? -24.324 4.427 17.525 1.00 89.06 191 PHE A N 1
ATOM 1571 C CA . PHE A 1 191 ? -25.099 4.983 16.422 1.00 89.06 191 PHE A CA 1
ATOM 1572 C C . PHE A 1 191 ? -24.775 4.232 15.138 1.00 89.06 191 PHE A C 1
ATOM 1574 O O . PHE A 1 191 ? -23.623 4.185 14.719 1.00 89.06 191 PHE A O 1
ATOM 1581 N N . LEU A 1 192 ? -25.790 3.648 14.508 1.00 84.00 192 LEU A N 1
ATOM 1582 C CA . LEU A 1 192 ? -25.654 3.001 13.206 1.00 84.00 192 LEU A CA 1
ATOM 1583 C C . LEU A 1 192 ? -25.863 4.039 12.101 1.00 84.00 192 LEU A C 1
ATOM 1585 O O . LEU A 1 192 ? -26.905 4.696 12.053 1.00 84.00 192 LEU A O 1
ATOM 1589 N N . HIS A 1 193 ? -24.890 4.155 11.206 1.00 81.69 193 HIS A N 1
ATOM 1590 C CA . HIS A 1 193 ? -24.972 4.979 10.004 1.00 81.69 193 HIS A CA 1
ATOM 1591 C C . HIS A 1 193 ? -25.418 4.132 8.805 1.00 81.69 193 HIS A C 1
ATOM 1593 O O . HIS A 1 193 ? -25.755 2.949 8.921 1.00 81.69 193 HIS A O 1
ATOM 1599 N N . LYS A 1 194 ? -25.479 4.744 7.619 1.00 74.44 194 LYS A N 1
ATOM 1600 C CA . LYS A 1 194 ? -25.761 4.010 6.377 1.00 74.44 194 LYS A CA 1
ATOM 1601 C C . LYS A 1 194 ? -24.559 3.122 6.020 1.00 74.44 194 LYS A C 1
ATOM 1603 O O . LYS A 1 194 ? -23.438 3.407 6.406 1.00 74.44 194 LYS A O 1
ATOM 1608 N N . GLN A 1 195 ? -24.799 2.052 5.258 1.00 66.81 195 GLN A N 1
ATOM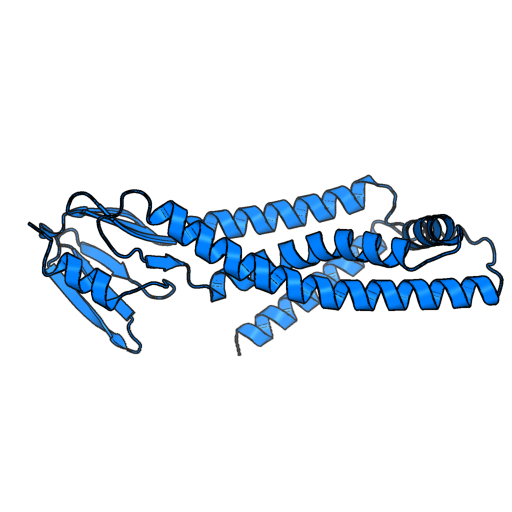 1609 C CA . GLN A 1 195 ? -23.738 1.209 4.676 1.00 66.81 195 GLN A CA 1
ATOM 1610 C C . GLN A 1 195 ? -22.776 0.557 5.691 1.00 66.81 195 GLN A C 1
ATOM 1612 O O . GLN A 1 195 ? -21.576 0.479 5.460 1.00 66.81 195 GLN A O 1
ATOM 1617 N N . ASN A 1 196 ? -23.314 -0.009 6.779 1.00 72.12 196 ASN A N 1
ATOM 1618 C CA . ASN A 1 196 ? -22.546 -0.811 7.745 1.00 72.12 196 ASN A CA 1
ATOM 1619 C C . ASN A 1 196 ? -21.520 -0.011 8.572 1.00 72.12 196 ASN A C 1
ATOM 1621 O O . ASN A 1 196 ? -20.719 -0.607 9.282 1.00 72.12 196 ASN A O 1
ATOM 1625 N N . GLU A 1 197 ? -21.544 1.318 8.509 1.00 83.62 197 GLU A N 1
ATOM 1626 C CA . GLU A 1 197 ? -20.749 2.204 9.358 1.00 83.62 197 GLU A CA 1
ATOM 1627 C C . GLU A 1 197 ? -21.454 2.472 10.688 1.00 83.62 197 GLU A C 1
ATOM 1629 O O . GLU A 1 197 ? -22.683 2.458 10.782 1.00 83.62 197 GLU A O 1
ATOM 1634 N N . PHE A 1 198 ? -20.677 2.736 11.732 1.00 88.12 198 PHE A N 1
ATOM 1635 C CA . PHE A 1 198 ? -21.210 3.112 13.036 1.00 88.12 198 PHE A CA 1
ATOM 1636 C C . PHE A 1 198 ? -20.269 4.048 13.792 1.00 88.12 198 PHE A C 1
ATOM 1638 O O . PHE A 1 198 ? -19.064 4.115 13.519 1.00 88.12 198 PHE A O 1
ATOM 1645 N N . SER A 1 199 ? -20.837 4.736 14.776 1.00 90.94 199 SER A N 1
ATOM 1646 C CA . SER A 1 199 ? -20.099 5.510 15.765 1.00 90.94 199 SER A CA 1
ATOM 1647 C C . SER A 1 199 ? -20.386 5.004 17.173 1.00 90.94 199 SER A C 1
ATOM 1649 O O . SER A 1 199 ? -21.516 4.619 17.471 1.00 90.94 199 SER A O 1
ATOM 1651 N N . ILE A 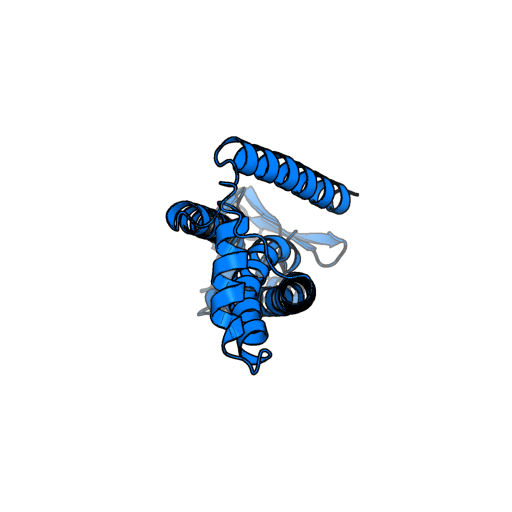1 200 ? -19.377 5.015 18.039 1.00 91.00 200 ILE A N 1
ATOM 1652 C CA . ILE A 1 200 ? -19.511 4.684 19.462 1.00 91.00 200 ILE A CA 1
ATOM 1653 C C . ILE A 1 200 ? -19.183 5.932 20.264 1.00 91.00 200 ILE A C 1
ATOM 1655 O O . ILE A 1 200 ? -18.084 6.461 20.116 1.00 91.00 200 ILE A O 1
ATOM 1659 N N . ALA A 1 201 ? -20.125 6.384 21.088 1.00 92.75 201 ALA A N 1
ATOM 1660 C CA . ALA A 1 201 ? -19.911 7.478 22.025 1.00 92.75 201 ALA A CA 1
ATOM 1661 C C . ALA A 1 201 ? -19.552 6.920 23.406 1.00 92.75 201 ALA A C 1
ATOM 1663 O O . ALA A 1 201 ? -20.224 6.012 23.912 1.00 92.75 201 ALA A O 1
ATOM 1664 N N . PHE A 1 202 ? -18.498 7.475 23.996 1.00 93.25 202 PHE A N 1
ATOM 1665 C CA . PHE A 1 202 ? -18.013 7.133 25.327 1.00 93.25 202 PHE A CA 1
ATOM 1666 C C . PHE A 1 202 ? -18.367 8.233 26.329 1.00 93.25 202 PHE A C 1
ATOM 1668 O O . PHE A 1 202 ? -18.478 9.404 25.967 1.00 93.25 202 PHE A O 1
ATOM 1675 N N . SER A 1 203 ? -18.481 7.871 27.606 1.00 91.38 203 SER A N 1
ATOM 1676 C CA . SER A 1 203 ? -18.834 8.799 28.692 1.00 91.38 203 SER A CA 1
ATOM 1677 C C . SER A 1 203 ? -17.808 9.906 28.944 1.00 91.38 203 SER A C 1
ATOM 1679 O O . SER A 1 203 ? -18.110 10.913 29.583 1.00 91.38 203 SER A O 1
ATOM 1681 N N . THR A 1 204 ? -16.597 9.759 28.406 1.00 88.50 204 THR A N 1
ATOM 1682 C CA . THR A 1 204 ? -15.557 10.797 28.394 1.00 88.50 204 THR A CA 1
ATOM 1683 C C . THR A 1 204 ? -15.835 11.915 27.385 1.00 88.50 204 THR A C 1
ATOM 1685 O O . THR A 1 204 ? -15.161 12.943 27.417 1.00 88.50 204 THR A O 1
ATOM 1688 N N . GLY A 1 205 ? -16.822 11.736 26.500 1.00 86.69 205 GLY A N 1
ATOM 1689 C CA . GLY A 1 205 ? -17.096 12.605 25.355 1.00 86.69 205 GLY A CA 1
ATOM 1690 C C . GLY A 1 205 ? -16.363 12.186 24.075 1.00 86.69 205 GLY A C 1
ATOM 1691 O O . GLY A 1 205 ? -16.602 12.778 23.021 1.00 86.69 205 GLY A O 1
ATOM 1692 N N . ASP A 1 206 ? -15.507 11.162 24.135 1.00 90.31 206 ASP A N 1
ATOM 1693 C CA . ASP A 1 206 ? -14.820 10.632 22.959 1.00 90.31 206 ASP A CA 1
ATOM 1694 C C . ASP A 1 206 ? -15.788 9.875 22.047 1.00 90.31 206 ASP A C 1
ATOM 1696 O O . ASP A 1 206 ? -16.761 9.259 22.489 1.00 90.31 206 ASP A O 1
ATOM 1700 N N . THR A 1 207 ? -15.530 9.921 20.741 1.00 91.12 207 THR A N 1
ATOM 1701 C CA . THR A 1 207 ? -16.334 9.204 19.748 1.00 91.12 207 THR A CA 1
ATOM 1702 C C . THR A 1 207 ? -15.436 8.430 18.796 1.00 91.12 207 THR A C 1
ATOM 1704 O O . THR A 1 207 ? -14.625 9.012 18.075 1.00 91.12 207 THR A O 1
ATOM 1707 N N . LEU A 1 208 ? -15.614 7.111 18.748 1.00 91.00 208 LEU A N 1
ATOM 1708 C CA . LEU A 1 208 ? -15.050 6.276 17.691 1.00 91.00 208 LEU A CA 1
ATOM 1709 C C . LEU A 1 208 ? -15.954 6.372 16.461 1.00 91.00 208 LEU A C 1
ATOM 1711 O O . LEU A 1 208 ? -17.141 6.071 16.549 1.00 91.00 208 LEU A O 1
ATOM 1715 N N . VAL A 1 209 ? -15.391 6.736 15.311 1.00 89.50 209 VAL A N 1
ATOM 1716 C CA . VAL A 1 209 ? -16.058 6.695 14.002 1.00 89.50 209 VAL A CA 1
ATOM 1717 C C . VAL A 1 209 ? -15.363 5.642 13.142 1.00 89.50 209 VAL A C 1
ATOM 1719 O O . VAL A 1 209 ? -14.140 5.642 13.042 1.00 89.50 209 VAL A O 1
ATOM 1722 N N . THR A 1 210 ? -16.136 4.730 12.547 1.00 88.50 210 THR A N 1
ATOM 1723 C CA . THR A 1 210 ? -15.610 3.591 11.760 1.00 88.50 210 THR A CA 1
ATOM 1724 C C . THR A 1 210 ? -15.648 3.799 10.244 1.00 88.50 210 THR A C 1
ATOM 1726 O O . THR A 1 210 ? -15.435 2.854 9.477 1.00 88.50 210 THR A O 1
ATOM 1729 N N . GLU A 1 211 ? -15.940 5.022 9.802 1.00 87.12 211 GLU A N 1
ATOM 1730 C CA . GLU A 1 211 ? -15.787 5.445 8.407 1.00 87.12 211 GLU A CA 1
ATOM 1731 C C . GLU A 1 211 ? -14.317 5.273 7.986 1.00 87.12 211 GLU A C 1
ATOM 1733 O O . GLU A 1 211 ? -13.403 5.638 8.730 1.00 87.12 211 GLU A O 1
ATOM 1738 N N . GLY A 1 212 ? -14.073 4.664 6.823 1.00 84.94 212 GLY A N 1
ATOM 1739 C CA . GLY A 1 212 ? -12.718 4.384 6.342 1.00 84.94 212 GLY A CA 1
ATOM 1740 C C . GLY A 1 212 ? -12.025 3.185 7.000 1.00 84.94 212 GLY A C 1
ATOM 1741 O O . GLY A 1 212 ? -10.850 2.940 6.716 1.00 84.94 212 GLY A O 1
ATOM 1742 N N . MET A 1 213 ? -12.722 2.423 7.853 1.00 90.62 213 MET A N 1
ATOM 1743 C CA . MET A 1 213 ? -12.233 1.151 8.395 1.00 90.62 213 MET A CA 1
ATOM 1744 C C . MET A 1 213 ? -12.929 -0.057 7.740 1.00 90.62 213 MET A C 1
ATOM 1746 O O . MET A 1 213 ? -14.142 -0.039 7.531 1.00 90.62 213 MET A O 1
ATOM 1750 N N . ASP A 1 214 ? -12.180 -1.126 7.466 1.00 90.56 214 ASP A N 1
ATOM 1751 C CA . ASP A 1 214 ? -12.639 -2.433 6.979 1.00 90.56 214 ASP A CA 1
ATOM 1752 C C . ASP A 1 214 ? -12.523 -3.508 8.078 1.00 90.56 214 ASP A C 1
ATOM 1754 O O . ASP A 1 214 ? -11.717 -3.396 9.004 1.00 90.56 214 ASP A O 1
ATOM 1758 N N . GLY A 1 215 ? -13.351 -4.550 7.982 1.00 88.50 215 GLY A N 1
ATOM 1759 C CA . GLY A 1 215 ? -13.470 -5.640 8.956 1.00 88.50 215 GLY A CA 1
ATOM 1760 C C . GLY A 1 215 ? -14.926 -6.012 9.265 1.00 88.50 215 GLY A C 1
ATOM 1761 O O . GLY A 1 215 ? -15.869 -5.376 8.789 1.00 88.50 215 GLY A O 1
ATOM 1762 N N . ASP A 1 216 ? -15.135 -7.051 10.080 1.00 88.75 216 ASP A N 1
ATOM 1763 C CA . ASP A 1 216 ? -16.482 -7.467 10.502 1.00 88.75 216 ASP A CA 1
ATOM 1764 C C . ASP A 1 216 ? -17.042 -6.521 11.579 1.00 88.75 216 ASP A C 1
ATOM 1766 O O . ASP A 1 216 ? -16.989 -6.771 12.788 1.00 88.75 216 ASP A O 1
ATOM 1770 N N . LYS A 1 217 ? -17.590 -5.403 11.098 1.00 88.19 217 LYS A N 1
ATOM 1771 C CA . LYS A 1 217 ? -18.222 -4.338 11.887 1.00 88.19 217 LYS A CA 1
ATOM 1772 C C . LYS A 1 217 ? -19.383 -4.847 12.745 1.00 88.19 217 LYS A C 1
ATOM 1774 O O . LYS A 1 217 ? -19.538 -4.416 13.887 1.00 88.19 217 LYS A O 1
ATOM 1779 N N . ALA A 1 218 ? -20.175 -5.786 12.227 1.00 85.69 218 ALA A N 1
ATOM 1780 C CA . ALA A 1 218 ? -21.325 -6.329 12.944 1.00 85.69 218 ALA A CA 1
ATOM 1781 C C . ALA A 1 218 ? -20.876 -7.152 14.155 1.00 85.69 218 ALA A C 1
ATOM 1783 O O . ALA A 1 218 ? -21.374 -6.953 15.265 1.00 85.69 218 ALA A O 1
ATOM 1784 N N . SER A 1 219 ? -19.898 -8.037 13.965 1.00 87.19 219 SER A N 1
ATOM 1785 C CA . SER A 1 219 ? -19.336 -8.799 15.075 1.00 87.19 219 SER A CA 1
ATOM 1786 C C . SER A 1 219 ? -18.570 -7.915 16.059 1.00 87.19 219 SER A C 1
ATOM 1788 O O . SER A 1 219 ? -18.703 -8.133 17.260 1.00 87.19 219 SER A O 1
ATOM 1790 N N . PHE A 1 220 ? -17.846 -6.890 15.595 1.00 89.44 220 PHE A N 1
ATOM 1791 C CA . PHE A 1 220 ? -17.175 -5.931 16.480 1.00 89.44 220 PHE A CA 1
ATOM 1792 C C . PHE A 1 220 ? -18.164 -5.281 17.460 1.00 89.44 220 PHE A C 1
ATOM 1794 O O . PHE A 1 220 ? -17.959 -5.305 18.671 1.00 89.44 220 PHE A O 1
ATOM 1801 N N . VAL A 1 221 ? -19.293 -4.775 16.951 1.00 88.81 221 VAL A N 1
ATOM 1802 C CA . VAL A 1 221 ? -20.359 -4.189 17.782 1.00 88.81 221 VAL A CA 1
ATOM 1803 C C . VAL A 1 221 ? -21.010 -5.233 18.690 1.00 88.81 221 VAL A C 1
ATOM 1805 O O . VAL A 1 221 ? -21.306 -4.941 19.849 1.00 88.81 221 VAL A O 1
ATOM 1808 N N . ASN A 1 222 ? -21.236 -6.451 18.194 1.00 87.62 222 ASN A N 1
ATOM 1809 C CA . ASN A 1 222 ? -21.820 -7.522 19.002 1.00 87.62 222 ASN A CA 1
ATOM 1810 C C . ASN A 1 222 ? -20.925 -7.908 20.183 1.00 87.62 222 ASN A C 1
ATOM 1812 O O . ASN A 1 222 ? -21.454 -8.137 21.267 1.00 87.62 222 ASN A O 1
ATOM 1816 N N . ASN A 1 223 ? -19.604 -7.916 20.004 1.00 87.00 223 ASN A N 1
ATOM 1817 C CA . ASN A 1 223 ? -18.647 -8.217 21.069 1.00 87.00 223 ASN A CA 1
ATOM 1818 C C . ASN A 1 223 ? -18.600 -7.113 22.137 1.00 87.00 223 ASN A C 1
ATOM 1820 O O . ASN A 1 223 ? -18.375 -7.405 23.305 1.00 87.00 223 ASN A O 1
ATOM 1824 N N . ILE A 1 224 ? -18.868 -5.858 21.762 1.00 86.62 224 ILE A N 1
ATOM 1825 C CA . ILE A 1 224 ? -19.021 -4.753 22.724 1.00 86.62 224 ILE A CA 1
ATOM 1826 C C . ILE A 1 224 ? -20.320 -4.901 23.519 1.00 86.62 224 ILE A C 1
ATOM 1828 O O . ILE A 1 224 ? -20.330 -4.714 24.730 1.00 86.62 224 ILE A O 1
ATOM 1832 N N . LYS A 1 225 ? -21.426 -5.241 22.847 1.00 84.94 225 LYS A N 1
ATOM 1833 C CA . LYS A 1 225 ? -22.739 -5.398 23.496 1.00 84.94 225 LYS A CA 1
ATOM 1834 C C . LYS A 1 225 ? -22.818 -6.644 24.380 1.00 84.94 225 LYS A C 1
ATOM 1836 O O . LYS A 1 225 ? -23.510 -6.627 25.391 1.00 84.94 225 LYS A O 1
ATOM 1841 N N . ASN A 1 226 ? -22.137 -7.713 23.978 1.00 83.00 226 ASN A N 1
ATOM 1842 C CA . ASN A 1 226 ? -22.122 -9.008 24.647 1.00 83.00 226 ASN A CA 1
ATOM 1843 C C . ASN A 1 226 ? -20.668 -9.473 24.837 1.00 83.00 226 ASN A C 1
ATOM 1845 O O . ASN A 1 226 ? -20.239 -10.398 24.141 1.00 83.00 226 ASN A O 1
ATOM 1849 N N . PRO A 1 227 ? -19.896 -8.846 25.743 1.00 72.19 227 PRO A N 1
ATOM 1850 C CA . PRO A 1 227 ? -18.539 -9.292 26.021 1.00 72.19 227 PRO A CA 1
ATOM 1851 C C . PRO A 1 227 ? -18.589 -10.745 26.506 1.00 72.19 227 PRO A C 1
ATOM 1853 O O . PRO A 1 227 ? -19.377 -11.082 27.397 1.00 72.19 227 PRO A O 1
ATOM 1856 N N . ALA A 1 228 ? -17.799 -11.619 25.875 1.00 64.38 228 ALA A N 1
ATOM 1857 C CA . ALA A 1 228 ? -17.670 -13.001 26.317 1.00 64.38 228 ALA A CA 1
ATOM 1858 C C . ALA A 1 228 ? -17.198 -12.991 27.781 1.00 64.38 228 ALA A C 1
ATOM 1860 O O . ALA A 1 228 ? -16.191 -12.360 28.096 1.00 64.38 228 ALA A O 1
ATOM 1861 N N . ARG A 1 229 ? -17.995 -13.598 28.667 1.00 51.34 229 ARG A N 1
ATOM 1862 C CA . ARG A 1 229 ? -17.720 -13.674 30.108 1.00 51.34 229 ARG A CA 1
ATOM 1863 C C . ARG A 1 229 ? -16.546 -14.588 30.417 1.00 51.34 229 ARG A C 1
ATOM 1865 O O . ARG A 1 229 ? -16.455 -15.647 29.756 1.00 51.34 229 ARG A O 1
#

pLDDT: mean 79.58, std 14.02, range [43.47, 97.06]

Foldseek 3Di:
DVVVVVVVVVVVVVVVVVVVCCVVQPQPPPDDDDDPVLVVVLVVLVVQLVVQLVVQLVVQLVVQLVVLVVVLQVVQCVQFPDKKWAFDSVLLNVLSSLVRSLVSNVVSLVVSLVVDPDPCSVVSVCVVCNRSSCPVVVNVVVVNVVSNVVSVVSSVQRSQAMWGHHPQWIWGGHPPPGTDIGHLVQFPDKADDPPLWIWTAGVVRDIDTSVRIDIDSVVVVVCSVPPDD

Sequence (229 aa):
MQFILEIIALFFIFLLFRQAVIRAFPVKAVGLPLSDDSTLALKKYRRRYLILFWTSGIVLSFFIMLGLHELFYQLHARGSEGNVLIIERTALYIPAIILGFLLGTFLSRWLNSRMQHDGLSFFFEEYHDEWKGFDTNKLRGWHIAGALILAMAMLYTQYHVFAVLRDGKVIWQSPQSGFHVHTINEVESIFLHKQNEFSIAFSTGDTLVTEGMDGDKASFVNNIKNPAR

Secondary structure (DSSP, 8-state):
-HHHHHHHHHHHHHHHHHHHHHHHS----------HHHHHHHHHHHHHHHHHHHHHHHHHHHHHHHHHHHHHHHHHHTT-SS--EEE-GGGGHHHHHHHHHHHHHHHHHHHHHHT--STHHHHHHHHHHHTTT--STHHHHHHHHHHHHHHHHHHHHHHT-EEEEETTEEEEEETTTEEEEEEGGGEEEEEE-STT-EEEEETTS-EEE-TTEES-HHHHHHHHHS---